Protein AF-0000000082897135 (afdb_homodimer)

Structure (mmCIF, N/CA/C/O backbone):
data_AF-0000000082897135-model_v1
#
loop_
_entity.id
_entity.type
_entity.pdbx_description
1 polymer 'Major sperm protein'
#
loop_
_atom_site.group_PDB
_atom_site.id
_atom_site.type_symbol
_atom_site.label_atom_id
_atom_site.label_alt_id
_atom_site.label_comp_id
_atom_site.label_asym_id
_atom_site.label_entity_id
_atom_site.label_seq_id
_atom_site.pdbx_PDB_ins_code
_atom_site.Cartn_x
_atom_site.Cartn_y
_atom_site.Cartn_z
_atom_site.occupancy
_atom_site.B_iso_or_equiv
_atom_site.auth_seq_id
_atom_site.auth_comp_id
_atom_site.auth_asym_id
_atom_site.auth_atom_id
_atom_site.pdbx_PDB_model_num
ATOM 1 N N . MET A 1 1 ? -26.375 38.531 38.531 1 21.16 1 MET A N 1
ATOM 2 C CA . MET A 1 1 ? -25.641 39.781 38.5 1 21.16 1 MET A CA 1
ATOM 3 C C . MET A 1 1 ? -24.484 39.781 39.5 1 21.16 1 MET A C 1
ATOM 5 O O . MET A 1 1 ? -23.406 40.281 39.219 1 21.16 1 MET A O 1
ATOM 9 N N . SER A 1 2 ? -24.578 39.281 40.688 1 20.02 2 SER A N 1
ATOM 10 C CA . SER A 1 2 ? -24.062 39.969 41.875 1 20.02 2 SER A CA 1
ATOM 11 C C . SER A 1 2 ? -22.688 39.438 42.281 1 20.02 2 SER A C 1
ATOM 13 O O . SER A 1 2 ? -22.594 38.531 43.094 1 20.02 2 SER A O 1
ATOM 15 N N . ALA A 1 3 ? -21.906 38.938 41.438 1 26.27 3 ALA A N 1
ATOM 16 C CA . ALA A 1 3 ? -20.797 38.031 41.688 1 26.27 3 ALA A CA 1
ATOM 17 C C . ALA A 1 3 ? -19.672 38.75 42.438 1 26.27 3 ALA A C 1
ATOM 19 O O . ALA A 1 3 ? -19.094 39.719 41.938 1 26.27 3 ALA A O 1
ATOM 20 N N . GLU A 1 4 ? -19.844 38.688 43.812 1 27.95 4 GLU A N 1
ATOM 21 C CA . GLU A 1 4 ? -19.234 39.438 44.906 1 27.95 4 GLU A CA 1
ATOM 22 C C . GLU A 1 4 ? -17.719 39.25 44.938 1 27.95 4 GLU A C 1
ATOM 24 O O . GLU A 1 4 ? -17.234 38.125 45.062 1 27.95 4 GLU A O 1
ATOM 29 N N . ARG A 1 5 ? -17.031 40.219 44.406 1 23.81 5 ARG A N 1
ATOM 30 C CA . ARG A 1 5 ? -15.648 40.375 44 1 23.81 5 ARG A CA 1
ATOM 31 C C . ARG A 1 5 ? -14.703 40.281 45.188 1 23.81 5 ARG A C 1
ATOM 33 O O . ARG A 1 5 ? -15.062 40.688 46.312 1 23.81 5 ARG A O 1
ATOM 40 N N . ARG A 1 6 ? -13.766 39.344 45.188 1 24.8 6 ARG A N 1
ATOM 41 C CA . ARG A 1 6 ? -12.648 38.75 45.906 1 24.8 6 ARG A CA 1
ATOM 42 C C . ARG A 1 6 ? -11.633 39.781 46.312 1 24.8 6 ARG A C 1
ATOM 44 O O . ARG A 1 6 ? -11.016 40.438 45.469 1 24.8 6 ARG A O 1
ATOM 51 N N . GLY A 1 7 ? -12.023 40.688 47.438 1 20.8 7 GLY A N 1
ATOM 52 C CA . GLY A 1 7 ? -11.352 41.906 47.844 1 20.8 7 GLY A CA 1
ATOM 53 C C . GLY A 1 7 ? -9.914 41.688 48.281 1 20.8 7 GLY A C 1
ATOM 54 O O . GLY A 1 7 ? -9.648 40.844 49.156 1 20.8 7 GLY A O 1
ATOM 55 N N . LEU A 1 8 ? -8.969 41.75 47.5 1 21.28 8 LEU A N 1
ATOM 56 C CA . LEU A 1 8 ? -7.555 41.406 47.5 1 21.28 8 LEU A CA 1
ATOM 57 C C . LEU A 1 8 ? -6.766 42.312 48.438 1 21.28 8 LEU A C 1
ATOM 59 O O . LEU A 1 8 ? -5.531 42.312 48.406 1 21.28 8 LEU A O 1
ATOM 63 N N . SER A 1 9 ? -7.301 42.75 49.625 1 19.23 9 SER A N 1
ATOM 64 C CA . SER A 1 9 ? -6.684 43.969 50.156 1 19.23 9 SER A CA 1
ATOM 65 C C . SER A 1 9 ? -5.262 43.688 50.625 1 19.23 9 SER A C 1
ATOM 67 O O . SER A 1 9 ? -4.996 42.656 51.25 1 19.23 9 SER A O 1
ATOM 69 N N . ILE A 1 10 ? -4.215 44.312 50.062 1 19.3 10 ILE A N 1
ATOM 70 C CA . ILE A 1 10 ? -2.779 44.469 49.844 1 19.3 10 ILE A CA 1
ATOM 71 C C . ILE A 1 10 ? -2.113 44.969 51.125 1 19.3 10 ILE A C 1
ATOM 73 O O . ILE A 1 10 ? -2.34 46.125 51.531 1 19.3 10 ILE A O 1
ATOM 77 N N . SER A 1 11 ? -1.987 44.219 52.156 1 19.7 11 SER A N 1
ATOM 78 C CA . SER A 1 11 ? -1.776 44.656 53.531 1 19.7 11 SER A CA 1
ATOM 79 C C . SER A 1 11 ? -0.353 45.188 53.719 1 19.7 11 SER A C 1
ATOM 81 O O . SER A 1 11 ? 0.186 45.125 54.812 1 19.7 11 SER A O 1
ATOM 83 N N . CYS A 1 12 ? 0.25 45.875 52.75 1 17.52 12 CYS A N 1
ATOM 84 C CA . CYS A 1 12 ? 1.705 45.75 52.781 1 17.52 12 CYS A CA 1
ATOM 85 C C . CYS A 1 12 ? 2.283 46.5 54 1 17.52 12 CYS A C 1
ATOM 87 O O . CYS A 1 12 ? 3.398 46.188 54.438 1 17.52 12 CYS A O 1
ATOM 89 N N . VAL A 1 13 ? 1.655 47.594 54.5 1 18 13 VAL A N 1
ATOM 90 C CA . VAL A 1 13 ? 2.592 48.688 54.656 1 18 13 VAL A CA 1
ATOM 91 C C . VAL A 1 13 ? 3.402 48.531 55.938 1 18 13 VAL A C 1
ATOM 93 O O . VAL A 1 13 ? 2.936 47.906 56.875 1 18 13 VAL A O 1
ATOM 96 N N . ALA A 1 14 ? 4.633 48.875 56 1 20.84 14 ALA A N 1
ATOM 97 C CA . ALA A 1 14 ? 5.984 48.812 56.562 1 20.84 14 ALA A CA 1
ATOM 98 C C . ALA A 1 14 ? 6.059 49.562 57.906 1 20.84 14 ALA A C 1
ATOM 100 O O . ALA A 1 14 ? 5.898 50.781 57.969 1 20.84 14 ALA A O 1
ATOM 101 N N . GLY A 1 15 ? 5.164 48.969 58.875 1 16.91 15 GLY A N 1
ATOM 102 C CA . GLY A 1 15 ? 4.984 49.844 60 1 16.91 15 GLY A CA 1
ATOM 103 C C . GLY A 1 15 ? 6.281 50.188 60.719 1 16.91 15 GLY A C 1
ATOM 104 O O . GLY A 1 15 ? 6.98 49.281 61.188 1 16.91 15 GLY A O 1
ATOM 105 N N . ASN A 1 16 ? 6.945 51.156 60.469 1 19.67 16 ASN A N 1
ATOM 106 C CA . ASN A 1 16 ? 8.25 51.719 60.812 1 19.67 16 ASN A CA 1
ATOM 107 C C . ASN A 1 16 ? 8.344 52.094 62.281 1 19.67 16 ASN 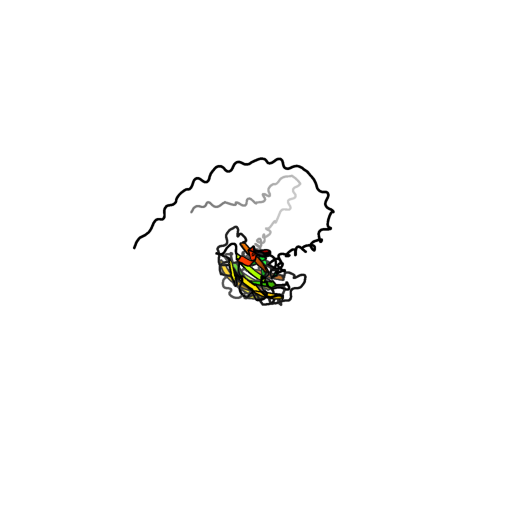A C 1
ATOM 109 O O . ASN A 1 16 ? 9.25 52.812 62.688 1 19.67 16 ASN A O 1
ATOM 113 N N . ASN A 1 17 ? 7.477 51.406 63.062 1 15.99 17 ASN A N 1
ATOM 114 C CA . ASN A 1 17 ? 7.281 52.344 64.188 1 15.99 17 ASN A CA 1
ATOM 115 C C . ASN A 1 17 ? 8.586 52.625 64.938 1 15.99 17 ASN A C 1
ATOM 117 O O . ASN A 1 17 ? 9.578 51.906 64.688 1 15.99 17 ASN A O 1
ATOM 121 N N . TYR A 1 18 ? 8.828 52.25 66.312 1 17.91 18 TYR A N 1
ATOM 122 C CA . TYR A 1 18 ? 8.797 53.25 67.375 1 17.91 18 TYR A CA 1
ATOM 123 C C . TYR A 1 18 ? 10.195 53.531 67.875 1 17.91 18 TYR A C 1
ATOM 125 O O . TYR A 1 18 ? 11.125 52.75 67.688 1 17.91 18 TYR A O 1
ATOM 133 N N . SER A 1 19 ? 10.297 54.188 69.062 1 18.22 19 SER A N 1
ATOM 134 C CA . SER A 1 19 ? 11.039 55.281 69.625 1 18.22 19 SER A CA 1
ATOM 135 C C . SER A 1 19 ? 12.352 54.812 70.25 1 18.22 19 SER A C 1
ATOM 137 O O . SER A 1 19 ? 13.383 55.469 70.125 1 18.22 19 SER A O 1
ATOM 139 N N . SER A 1 20 ? 12.688 53.688 71.125 1 17.94 20 SER A N 1
ATOM 140 C CA . SER A 1 20 ? 12.742 54.375 72.375 1 17.94 20 SER A CA 1
ATOM 141 C C . SER A 1 20 ? 14.125 54.969 72.625 1 17.94 20 SER A C 1
ATOM 143 O O . SER A 1 20 ? 14.242 56.094 73.188 1 17.94 20 SER A O 1
ATOM 145 N N . ARG A 1 21 ? 15.281 53.875 72.75 1 21.38 21 ARG A N 1
ATOM 146 C CA . ARG A 1 21 ? 16.109 54.031 73.938 1 21.38 21 ARG A CA 1
ATOM 147 C C . ARG A 1 21 ? 16.922 55.312 73.875 1 21.38 21 ARG A C 1
ATOM 149 O O . ARG A 1 21 ? 17.203 55.812 72.812 1 21.38 21 ARG A O 1
ATOM 156 N N . LEU A 1 22 ? 17.984 55.688 74.875 1 22.34 22 LEU A N 1
ATOM 157 C CA . LEU A 1 22 ? 18.234 56.938 75.625 1 22.34 22 LEU A CA 1
ATOM 158 C C . LEU A 1 22 ? 19.266 57.781 74.875 1 22.34 22 LEU A C 1
ATOM 160 O O . LEU A 1 22 ? 19.438 58.969 75.188 1 22.34 22 LEU A O 1
ATOM 164 N N . HIS A 1 23 ? 20.125 57.156 74.062 1 23.19 23 HIS A N 1
ATOM 165 C CA . HIS A 1 23 ? 21.344 57.938 74.188 1 23.19 23 HIS A CA 1
ATOM 166 C C . HIS A 1 23 ? 21.078 59.438 74 1 23.19 23 HIS A C 1
ATOM 168 O O . HIS A 1 23 ? 20.078 59.812 73.375 1 23.19 23 HIS A O 1
ATOM 174 N N . ARG A 1 24 ? 22.156 60.25 74.438 1 23.92 24 ARG A N 1
ATOM 175 C CA . ARG A 1 24 ? 22.203 61.688 74.75 1 23.92 24 ARG A CA 1
ATOM 176 C C . ARG A 1 24 ? 21.859 62.5 73.5 1 23.92 24 ARG A C 1
ATOM 178 O O . ARG A 1 24 ? 22.125 62.062 72.375 1 23.92 24 ARG A O 1
ATOM 185 N N . PHE A 1 25 ? 21.234 63.781 73.625 1 22.41 25 PHE A N 1
ATOM 186 C CA . PHE A 1 25 ? 20.156 64.625 73.125 1 22.41 25 PHE A CA 1
ATOM 187 C C . PHE A 1 25 ? 20.594 65.375 71.875 1 22.41 25 PHE A C 1
ATOM 189 O O . PHE A 1 25 ? 19.781 66 71.188 1 22.41 25 PHE A O 1
ATOM 196 N N . ASP A 1 26 ? 22.047 65.438 71.625 1 23.42 26 ASP A N 1
ATOM 197 C CA . ASP A 1 26 ? 22.141 66.812 71.125 1 23.42 26 ASP A CA 1
ATOM 198 C C . ASP A 1 26 ? 21.406 66.938 69.812 1 23.42 26 ASP A C 1
ATOM 200 O O . ASP A 1 26 ? 21.5 66.125 68.875 1 23.42 26 ASP A O 1
ATOM 204 N N . ALA A 1 27 ? 20.438 67.938 69.688 1 22.92 27 ALA A N 1
ATOM 205 C CA . ALA A 1 27 ? 19.266 68.375 68.938 1 22.92 27 ALA A CA 1
ATOM 206 C C . ALA A 1 27 ? 19.641 68.75 67.562 1 22.92 27 ALA A C 1
ATOM 208 O O . ALA A 1 27 ? 18.828 69.375 66.812 1 22.92 27 ALA A O 1
ATOM 209 N N . VAL A 1 28 ? 20.875 68.438 67 1 26.86 28 VAL A N 1
ATOM 210 C CA . VAL A 1 28 ? 21.031 69.375 65.875 1 26.86 28 VAL A CA 1
ATOM 211 C C . VAL A 1 28 ? 19.953 69.125 64.812 1 26.86 28 VAL A C 1
ATOM 213 O O . VAL A 1 28 ? 19.875 68.062 64.25 1 26.86 28 VAL A O 1
ATOM 216 N N . TRP A 1 29 ? 18.781 69.75 64.875 1 21.47 29 TRP A N 1
ATOM 217 C CA . TRP A 1 29 ? 17.422 69.5 64.438 1 21.47 29 TRP A CA 1
ATOM 218 C C . TRP A 1 29 ? 17.375 69.375 62.906 1 21.47 29 TRP A C 1
ATOM 220 O O . TRP A 1 29 ? 16.797 68.438 62.344 1 21.47 29 TRP A O 1
ATOM 230 N N . ALA A 1 30 ? 17.625 70.5 62.094 1 22.81 30 ALA A N 1
ATOM 231 C CA . ALA A 1 30 ? 16.406 70.75 61.344 1 22.81 30 ALA A CA 1
ATOM 232 C C . ALA A 1 30 ? 16.188 69.812 60.219 1 22.81 30 ALA A C 1
ATOM 234 O O . ALA A 1 30 ? 15.125 69.188 60.094 1 22.81 30 ALA A O 1
ATOM 235 N N . THR A 1 31 ? 16.578 70.188 58.969 1 27.91 31 THR A N 1
ATOM 236 C CA . THR A 1 31 ? 15.617 70.5 57.906 1 27.91 31 THR A CA 1
ATOM 237 C C . THR A 1 31 ? 15.414 69.312 57 1 27.91 31 THR A C 1
ATOM 239 O O . THR A 1 31 ? 16.359 68.875 56.344 1 27.91 31 THR A O 1
ATOM 242 N N . PRO A 1 32 ? 14.523 68.562 57.188 1 24.14 32 PRO A N 1
ATOM 243 C CA . PRO A 1 32 ? 14.453 67.188 56.625 1 24.14 32 PRO A CA 1
ATOM 244 C C . PRO A 1 32 ? 14.203 67.25 55.094 1 24.14 32 PRO A C 1
ATOM 246 O O . PRO A 1 32 ? 14.117 66.188 54.469 1 24.14 32 PRO A O 1
ATOM 249 N N . LYS A 1 33 ? 13.906 68.438 54.406 1 25.61 33 LYS A N 1
ATOM 250 C CA . LYS A 1 33 ? 12.773 68.25 53.469 1 25.61 33 LYS A CA 1
ATOM 251 C C . LYS A 1 33 ? 12.945 66.938 52.656 1 25.61 33 LYS A C 1
ATOM 253 O O . LYS A 1 33 ? 14.07 66.5 52.438 1 25.61 33 LYS A O 1
ATOM 258 N N . LYS A 1 34 ? 11.867 66.625 51.938 1 24.27 34 LYS A N 1
ATOM 259 C CA . LYS A 1 34 ? 10.992 65.625 51.375 1 24.27 34 LYS A CA 1
ATOM 260 C C . LYS A 1 34 ? 11.57 65.062 50.062 1 24.27 34 LYS A C 1
ATOM 262 O O . LYS A 1 34 ? 11.844 65.812 49.125 1 24.27 34 LYS A O 1
ATOM 267 N N . ARG A 1 35 ? 12.359 64.062 50.125 1 27.59 35 ARG A N 1
ATOM 268 C CA . ARG A 1 35 ? 12.898 63.406 48.938 1 27.59 35 ARG A CA 1
ATOM 269 C C . ARG A 1 35 ? 11.781 63.031 47.969 1 27.59 35 ARG A C 1
ATOM 271 O O . ARG A 1 35 ? 10.836 62.344 48.312 1 27.59 35 ARG A O 1
ATOM 278 N N . ALA A 1 36 ? 11.359 63.938 46.969 1 33.19 36 ALA A N 1
ATOM 279 C CA . ALA A 1 36 ? 10.352 63.688 45.938 1 33.19 36 ALA A CA 1
ATOM 280 C C . ALA A 1 36 ? 10.508 62.312 45.344 1 33.19 36 ALA A C 1
ATOM 282 O O . ALA A 1 36 ? 11.602 61.938 44.906 1 33.19 36 ALA A O 1
ATOM 283 N N . THR A 1 37 ? 9.812 61.312 45.938 1 32.59 37 THR A N 1
ATOM 284 C CA . THR A 1 37 ? 9.711 59.906 45.5 1 32.59 37 THR A CA 1
ATOM 285 C C . THR A 1 37 ? 9.367 59.844 44 1 32.59 37 THR A C 1
ATOM 287 O O . THR A 1 37 ? 8.367 60.406 43.562 1 32.59 37 THR A O 1
ATOM 290 N N . ALA A 1 38 ? 10.383 59.781 43.125 1 39.78 38 ALA A N 1
ATOM 291 C CA . ALA A 1 38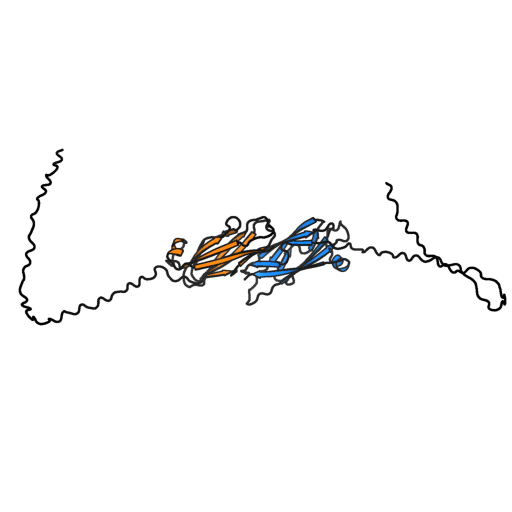 ? 10.148 59.594 41.719 1 39.78 38 ALA A CA 1
ATOM 292 C C . ALA A 1 38 ? 9.133 58.5 41.469 1 39.78 38 ALA A C 1
ATOM 294 O O . ALA A 1 38 ? 9.062 57.531 42.219 1 39.78 38 ALA A O 1
ATOM 295 N N . PRO A 1 39 ? 7.93 58.812 40.875 1 38.78 39 PRO A N 1
ATOM 296 C CA . PRO A 1 39 ? 6.898 57.812 40.656 1 38.78 39 PRO A CA 1
ATOM 297 C C . PRO A 1 39 ? 7.465 56.531 40.062 1 38.78 39 PRO A C 1
ATOM 299 O O . PRO A 1 39 ? 8.508 56.562 39.375 1 38.78 39 PRO A O 1
ATOM 302 N N . PRO A 1 40 ? 7.156 55.312 40.656 1 38.06 40 PRO A N 1
ATOM 303 C CA . PRO A 1 40 ? 7.598 54.031 40.156 1 38.06 40 PRO A CA 1
ATOM 304 C C . PRO A 1 40 ? 7.324 53.875 38.656 1 38.06 40 PRO A C 1
ATOM 306 O O . PRO A 1 40 ? 6.277 54.281 38.156 1 38.06 40 PRO A O 1
ATOM 309 N N . MET A 1 41 ? 8.32 53.969 37.781 1 37.25 41 MET A N 1
ATOM 310 C CA . MET A 1 41 ? 8.172 53.594 36.375 1 37.25 41 MET A CA 1
ATOM 311 C C . MET A 1 41 ? 7.48 52.25 36.219 1 37.25 41 MET A C 1
ATOM 313 O O . MET A 1 41 ? 7.969 51.25 36.75 1 37.25 41 MET A O 1
ATOM 317 N N . VAL A 1 42 ? 6.164 52.188 36.25 1 37.59 42 VAL A N 1
ATOM 318 C CA . VAL A 1 42 ? 5.457 50.969 35.875 1 37.59 42 VAL A CA 1
ATOM 319 C C . VAL A 1 42 ? 6.043 50.406 34.562 1 37.59 42 VAL A C 1
ATOM 321 O O . VAL A 1 42 ? 6.059 51.125 33.562 1 37.59 42 VAL A O 1
ATOM 324 N N . SER A 1 43 ? 7.152 49.688 34.594 1 36 43 SER A N 1
ATOM 325 C CA . SER A 1 43 ? 7.547 48.938 33.406 1 36 43 SER A CA 1
ATOM 326 C C . SER A 1 43 ? 6.355 48.188 32.812 1 36 43 SER A C 1
ATOM 328 O O . SER A 1 43 ? 5.68 47.438 33.5 1 36 43 SER A O 1
ATOM 330 N N . THR A 1 44 ? 5.598 48.906 32.031 1 36.88 44 THR A N 1
ATOM 331 C CA . THR A 1 44 ? 4.68 48.156 31.188 1 36.88 44 THR A CA 1
ATOM 332 C C . THR A 1 44 ? 5.383 46.938 30.562 1 36.88 44 THR A C 1
ATOM 334 O O . THR A 1 44 ? 6.371 47.094 29.844 1 36.88 44 THR A O 1
ATOM 337 N N . PHE A 1 45 ? 5.516 45.875 31.297 1 36.91 45 PHE A N 1
ATOM 338 C CA . PHE A 1 45 ? 5.785 44.625 30.594 1 36.91 45 PHE A CA 1
ATOM 339 C C . PHE A 1 45 ? 4.996 44.562 29.281 1 36.91 45 PHE A C 1
ATOM 341 O O . PHE A 1 45 ? 3.762 44.562 29.297 1 36.91 45 PHE A O 1
ATOM 348 N N . SER A 1 46 ? 5.402 45.312 28.344 1 38 46 SER A N 1
ATOM 349 C CA . SER A 1 46 ? 4.852 44.969 27.047 1 38 46 SER A CA 1
ATOM 350 C C . SER A 1 46 ? 4.738 43.438 26.875 1 38 46 SER A C 1
ATOM 352 O O . SER A 1 46 ? 5.742 42.75 26.922 1 38 46 SER A O 1
ATOM 354 N N . THR A 1 47 ? 3.824 42.812 27.5 1 38.25 47 THR A N 1
ATOM 355 C CA . THR A 1 47 ? 3.52 41.469 27.031 1 38.25 47 THR A CA 1
ATOM 356 C C . THR A 1 47 ? 3.709 41.375 25.516 1 38.25 47 THR A C 1
ATOM 358 O O . THR A 1 47 ? 2.955 41.969 24.75 1 38.25 47 THR A O 1
ATOM 361 N N . VAL A 1 48 ? 4.84 41.438 25.078 1 41.62 48 VAL A N 1
ATOM 362 C CA . VAL A 1 48 ? 5.113 41.125 23.672 1 41.62 48 VAL A CA 1
ATOM 363 C C . VAL A 1 48 ? 4.164 40.031 23.203 1 41.62 48 VAL A C 1
ATOM 365 O O . VAL A 1 48 ? 4.219 38.906 23.703 1 41.62 48 VAL A O 1
ATOM 368 N N . ALA A 1 49 ? 2.881 40.188 23 1 48.75 49 ALA A N 1
ATOM 369 C CA . ALA A 1 49 ? 1.894 39.281 22.375 1 48.75 49 ALA A CA 1
ATOM 370 C C . ALA A 1 49 ? 2.553 38.312 21.391 1 48.75 49 ALA A C 1
ATOM 372 O O . ALA A 1 49 ? 3.383 38.719 20.578 1 48.75 49 ALA A O 1
ATOM 373 N N . ARG A 1 50 ? 2.904 37.188 21.75 1 54.12 50 ARG A N 1
ATOM 374 C CA . ARG A 1 50 ? 3.408 36.188 20.812 1 54.12 50 ARG A CA 1
ATOM 375 C C . ARG A 1 50 ? 2.766 36.344 19.438 1 54.12 50 ARG A C 1
ATOM 377 O O . ARG A 1 50 ? 1.538 36.344 19.328 1 54.12 50 ARG A O 1
ATOM 384 N N . LYS A 1 51 ? 3.49 37 18.516 1 64.31 51 LYS A N 1
ATOM 385 C CA . LYS A 1 51 ? 3.086 37.312 17.141 1 64.31 51 LYS A CA 1
ATOM 386 C C . LYS A 1 51 ? 2.443 36.125 16.469 1 64.31 51 LYS A C 1
ATOM 388 O O . LYS A 1 51 ? 1.517 36.25 15.68 1 64.31 51 LYS A O 1
ATOM 393 N N . TYR A 1 52 ? 2.865 34.906 16.953 1 75.12 52 TYR A N 1
ATOM 394 C CA . TYR A 1 52 ? 2.268 33.75 16.297 1 75.12 52 TYR A CA 1
ATOM 395 C C . TYR A 1 52 ? 1.465 32.906 17.297 1 75.12 52 TYR A C 1
ATOM 397 O O . TYR A 1 52 ? 1.92 32.656 18.422 1 75.12 52 TYR A O 1
ATOM 405 N N . PRO A 1 53 ? 0.26 32.656 17.078 1 82.62 53 PRO A N 1
ATOM 406 C CA . PRO A 1 53 ? -0.564 31.812 17.953 1 82.62 53 PRO A CA 1
ATOM 407 C C . PRO A 1 53 ? 0.023 30.406 18.141 1 82.62 53 PRO A C 1
ATOM 409 O O . PRO A 1 53 ? 0.841 29.969 17.328 1 82.62 53 PRO A O 1
ATOM 412 N N . PRO A 1 54 ? -0.332 29.781 19.281 1 87.12 54 PRO A N 1
ATOM 413 C CA . PRO A 1 54 ? 0.118 28.406 19.469 1 87.12 54 PRO A CA 1
ATOM 414 C C . PRO A 1 54 ? -0.344 27.469 18.344 1 87.12 54 PRO A C 1
ATOM 416 O O . PRO A 1 54 ? -1.449 27.641 17.812 1 87.12 54 PRO A O 1
ATOM 419 N N . THR A 1 55 ? 0.52 26.578 17.953 1 92.25 55 THR A N 1
ATOM 420 C CA . THR A 1 55 ? 0.229 25.672 16.844 1 92.25 55 THR A CA 1
ATOM 421 C C . THR A 1 55 ? -0.638 24.5 17.312 1 92.25 55 THR A C 1
ATOM 423 O O . THR A 1 55 ? -0.343 23.875 18.328 1 92.25 55 THR A O 1
ATOM 426 N N . GLY A 1 56 ? -1.734 24.297 16.484 1 90.94 56 GLY A N 1
ATOM 427 C CA . GLY A 1 56 ? -2.686 23.266 16.844 1 90.94 56 GLY A CA 1
ATOM 428 C C . GLY A 1 56 ? -2.285 21.891 16.344 1 90.94 56 GLY A C 1
ATOM 429 O O . GLY A 1 56 ?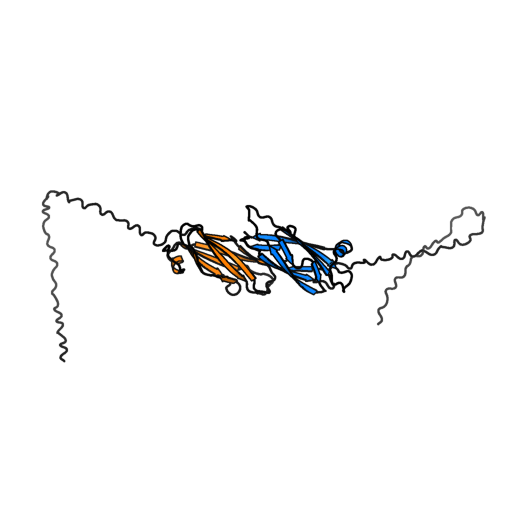 -1.206 21.719 15.766 1 90.94 56 GLY A O 1
ATOM 430 N N . MET A 1 57 ? -3.221 20.906 16.562 1 95.12 57 MET A N 1
ATOM 431 C CA . MET A 1 57 ? -2.945 19.516 16.234 1 95.12 57 MET A CA 1
ATOM 432 C C . MET A 1 57 ? -3.361 19.203 14.797 1 95.12 57 MET A C 1
ATOM 434 O O . MET A 1 57 ? -4.352 19.75 14.297 1 95.12 57 MET A O 1
ATOM 438 N N . VAL A 1 58 ? -2.584 18.391 14.211 1 97.75 58 VAL A N 1
ATOM 439 C CA . VAL A 1 58 ? -2.852 17.906 12.859 1 97.75 58 VAL A CA 1
ATOM 440 C C . VAL A 1 58 ? -2.709 16.375 12.828 1 97.75 58 VAL A C 1
ATOM 442 O O . VAL A 1 58 ? -1.854 15.82 13.516 1 97.75 58 VAL A O 1
ATOM 445 N N . GLU A 1 59 ? -3.594 15.758 12.039 1 98.12 59 GLU A N 1
ATOM 446 C CA . GLU A 1 59 ? -3.539 14.305 11.922 1 98.12 59 GLU A CA 1
ATOM 447 C C . GLU A 1 59 ? -3.305 13.875 10.484 1 98.12 59 GLU A C 1
ATOM 449 O O . GLU A 1 59 ? -3.781 14.523 9.547 1 98.12 59 GLU A O 1
ATOM 454 N N . THR A 1 60 ? -2.559 12.836 10.391 1 98.62 60 THR A N 1
ATOM 455 C CA . THR A 1 60 ? -2.383 12.211 9.086 1 98.62 60 THR A CA 1
ATOM 456 C C . THR A 1 60 ? -2.93 10.789 9.094 1 98.62 60 THR A C 1
ATOM 458 O O . THR A 1 60 ? -2.799 10.07 10.086 1 98.62 60 THR A O 1
ATOM 461 N N . ILE A 1 61 ? -3.527 10.398 7.957 1 98.06 61 ILE A N 1
ATOM 462 C CA . ILE A 1 61 ? -3.926 9.016 7.711 1 98.06 61 ILE A CA 1
ATOM 463 C C . ILE A 1 61 ? -3.279 8.516 6.418 1 98.06 61 ILE A C 1
ATOM 465 O O . ILE A 1 61 ? -3.609 8.984 5.328 1 98.06 61 ILE A O 1
ATOM 469 N N . PRO A 1 62 ? -2.371 7.559 6.547 1 98 62 PRO A N 1
ATOM 470 C CA . PRO A 1 62 ? -1.99 6.816 7.75 1 98 62 PRO A CA 1
ATOM 471 C C . PRO A 1 62 ? -1.237 7.676 8.766 1 98 62 PRO A C 1
ATOM 473 O O . PRO A 1 62 ? -0.771 8.766 8.422 1 98 62 PRO A O 1
ATOM 476 N N . ARG A 1 63 ? -1.044 7.133 9.977 1 97.38 63 ARG A N 1
ATOM 477 C CA . ARG A 1 63 ? -0.58 7.957 11.086 1 97.38 63 ARG A CA 1
ATOM 478 C C . ARG A 1 63 ? 0.943 7.969 11.164 1 97.38 63 ARG A C 1
ATOM 480 O O . ARG A 1 63 ? 1.547 9.008 11.445 1 97.38 63 ARG A O 1
ATOM 487 N N . LEU A 1 64 ? 1.572 6.824 10.891 1 97.75 64 LEU A N 1
ATOM 488 C CA . LEU A 1 64 ? 2.984 6.719 11.242 1 97.75 64 LEU A CA 1
ATOM 489 C C . LEU A 1 64 ? 3.824 6.379 10.016 1 97.75 64 LEU A C 1
ATOM 491 O O . LEU A 1 64 ? 4.98 6.801 9.914 1 97.75 64 LEU A O 1
ATOM 495 N N . GLN A 1 65 ? 3.266 5.59 9.109 1 98.62 65 GLN A N 1
ATOM 496 C CA . GLN A 1 65 ? 4.094 5.109 8.008 1 98.62 65 GLN A CA 1
ATOM 497 C C . GLN A 1 65 ? 3.275 4.957 6.73 1 98.62 65 GLN A C 1
ATOM 499 O O . GLN A 1 65 ? 2.055 4.801 6.781 1 98.62 65 GLN A O 1
ATOM 504 N N . ILE A 1 66 ? 3.902 5.016 5.707 1 98.81 66 ILE A N 1
ATOM 505 C CA . ILE A 1 66 ? 3.395 4.738 4.371 1 98.81 66 ILE A CA 1
ATOM 506 C C . ILE A 1 66 ? 4.098 3.512 3.795 1 98.81 66 ILE A C 1
ATOM 508 O O . ILE A 1 66 ? 5.324 3.402 3.865 1 98.81 66 ILE A O 1
ATOM 512 N N . ILE A 1 67 ? 3.324 2.588 3.23 1 98.88 67 ILE A N 1
ATOM 513 C CA . ILE A 1 67 ? 3.941 1.349 2.773 1 98.88 67 ILE A CA 1
ATOM 514 C C . ILE A 1 67 ? 3.617 1.124 1.298 1 98.88 67 ILE A C 1
ATOM 516 O O . ILE A 1 67 ? 2.447 1.131 0.906 1 98.88 67 ILE A O 1
ATOM 520 N N . PHE A 1 68 ? 4.562 0.923 0.465 1 98.75 68 PHE A N 1
ATOM 521 C CA . PHE A 1 68 ? 4.398 0.522 -0.927 1 98.75 68 PHE A CA 1
ATOM 522 C C . PHE A 1 68 ? 4.707 -0.96 -1.103 1 98.75 68 PHE A C 1
ATOM 524 O O . PHE A 1 68 ? 5.668 -1.474 -0.526 1 98.75 68 PHE A O 1
ATOM 531 N N . ASN A 1 69 ? 3.891 -1.62 -1.898 1 98.56 69 ASN A N 1
ATOM 532 C CA . ASN A 1 69 ? 4.086 -3.039 -2.176 1 98.56 69 ASN A CA 1
ATOM 533 C C . ASN A 1 69 ? 4.922 -3.254 -3.436 1 98.56 69 ASN A C 1
ATOM 535 O O . ASN A 1 69 ? 4.664 -2.637 -4.469 1 98.56 69 ASN A O 1
ATOM 539 N N . GLY A 1 70 ? 5.848 -4.09 -3.326 1 97.94 70 GLY A N 1
ATOM 540 C CA . GLY A 1 70 ? 6.48 -4.516 -4.562 1 97.94 70 GLY A CA 1
ATOM 541 C C . GLY A 1 70 ? 5.535 -5.238 -5.504 1 97.94 70 GLY A C 1
ATOM 542 O O . GLY A 1 70 ? 4.441 -5.641 -5.102 1 97.94 70 GLY A O 1
ATOM 543 N N . PRO A 1 71 ? 5.938 -5.504 -6.773 1 97.25 71 PRO A N 1
ATOM 544 C CA . PRO A 1 71 ? 7.223 -5.109 -7.363 1 97.25 71 PRO A CA 1
ATOM 545 C C . PRO A 1 71 ? 7.324 -3.607 -7.605 1 97.25 71 PRO A C 1
ATOM 547 O O . PRO A 1 71 ? 6.309 -2.91 -7.629 1 97.25 71 PRO A O 1
ATOM 550 N N . PHE A 1 72 ? 8.539 -3.098 -7.73 1 97.94 72 PHE A N 1
ATOM 551 C CA . PHE A 1 72 ? 8.781 -1.666 -7.875 1 97.94 72 PHE A CA 1
ATOM 552 C C . PHE A 1 72 ? 9.281 -1.34 -9.273 1 97.94 72 PHE A C 1
ATOM 554 O O . PHE A 1 72 ? 10.172 -0.503 -9.445 1 97.94 72 PHE A O 1
ATOM 561 N N . ASP A 1 73 ? 8.602 -1.961 -10.242 1 96.5 73 ASP A N 1
ATOM 562 C CA . ASP A 1 73 ? 9.023 -1.799 -11.625 1 96.5 73 ASP A CA 1
ATOM 563 C C . ASP A 1 73 ? 8.297 -0.628 -12.289 1 96.5 73 ASP A C 1
ATOM 565 O O . ASP A 1 73 ? 8.695 -0.172 -13.359 1 96.5 73 ASP A O 1
ATOM 569 N N . VAL A 1 74 ? 7.227 -0.151 -11.641 1 97.25 74 VAL A N 1
ATOM 570 C CA . VAL A 1 74 ? 6.469 0.976 -12.172 1 97.25 74 VAL A CA 1
ATOM 571 C C . VAL A 1 74 ? 6.184 1.979 -11.055 1 97.25 74 VAL A C 1
ATOM 573 O O . VAL A 1 74 ? 6.164 1.619 -9.875 1 97.25 74 VAL A O 1
ATOM 576 N N . LYS A 1 75 ? 5.988 3.229 -11.438 1 98.44 75 LYS A N 1
ATOM 577 C CA . LYS A 1 75 ? 5.613 4.25 -10.469 1 98.44 75 LYS A CA 1
ATOM 578 C C . LYS A 1 75 ? 4.309 3.883 -9.758 1 98.44 75 LYS A C 1
ATOM 580 O O . LYS A 1 75 ? 3.365 3.41 -10.398 1 98.44 75 LYS A O 1
ATOM 585 N N . GLN A 1 76 ? 4.262 4.109 -8.477 1 98.56 76 GLN A N 1
ATOM 586 C CA . GLN A 1 76 ? 3.074 3.854 -7.664 1 98.56 76 GLN A CA 1
ATOM 587 C C . GLN A 1 76 ? 2.619 5.117 -6.941 1 98.56 76 GLN A C 1
ATOM 589 O O . GLN A 1 76 ? 3.406 6.043 -6.742 1 98.56 76 GLN A O 1
ATOM 594 N N . TYR A 1 77 ? 1.323 5.145 -6.578 1 98.31 77 TYR A N 1
ATOM 595 C CA . TYR A 1 77 ? 0.767 6.273 -5.84 1 98.31 77 TYR A CA 1
ATOM 596 C C . TYR A 1 77 ? -0.071 5.793 -4.66 1 98.31 77 TYR A C 1
ATOM 598 O O . TYR A 1 77 ? -0.701 4.734 -4.73 1 98.31 77 TYR A O 1
ATOM 606 N N . CYS A 1 78 ? -0.036 6.547 -3.648 1 98.12 78 CYS A N 1
ATOM 607 C CA . CYS A 1 78 ? -1.01 6.387 -2.574 1 98.12 78 CYS A CA 1
ATOM 608 C C . CYS A 1 78 ? -1.479 7.738 -2.057 1 98.12 78 CYS A C 1
ATOM 610 O O . CYS A 1 78 ? -0.966 8.781 -2.471 1 98.12 78 CYS A O 1
ATOM 612 N N . LYS A 1 79 ? -2.51 7.66 -1.233 1 98.06 79 LYS A N 1
ATOM 613 C CA . LYS A 1 79 ? -3.055 8.898 -0.683 1 98.06 79 LYS A CA 1
ATOM 614 C C . LYS A 1 79 ? -2.83 8.977 0.824 1 98.06 79 LYS A C 1
ATOM 616 O O . LYS A 1 79 ? -2.928 7.965 1.524 1 98.06 79 LYS A O 1
ATOM 621 N N . VAL A 1 80 ? -2.543 10.125 1.227 1 98.5 80 VAL A N 1
ATOM 622 C CA . VAL A 1 80 ? -2.477 10.469 2.643 1 98.5 80 VAL A CA 1
ATOM 623 C C . VAL A 1 80 ? -3.494 11.562 2.959 1 98.5 80 VAL A C 1
ATOM 625 O O . VAL A 1 80 ? -3.529 12.602 2.293 1 98.5 80 VAL A O 1
ATOM 628 N N . LYS A 1 81 ? -4.273 11.32 3.922 1 98.69 81 LYS A N 1
ATOM 629 C CA . LYS A 1 81 ? -5.227 12.344 4.348 1 98.69 81 LYS A CA 1
ATOM 630 C C . LYS A 1 81 ? -4.648 13.203 5.469 1 98.69 81 LYS A C 1
ATOM 632 O O . LYS A 1 81 ? -4.219 12.68 6.5 1 98.69 81 LYS A O 1
ATOM 637 N N . LEU A 1 82 ? -4.59 14.422 5.281 1 98.69 82 LEU A N 1
ATOM 638 C CA . LEU A 1 82 ? -4.188 15.414 6.27 1 98.69 82 LEU A CA 1
ATOM 639 C C . LEU A 1 82 ? -5.406 16.125 6.855 1 98.69 82 LEU A C 1
ATOM 641 O O . LEU A 1 82 ? -6.219 16.688 6.113 1 98.69 82 LEU A O 1
ATOM 645 N N . VAL A 1 83 ? -5.488 16.141 8.188 1 98.5 83 VAL A N 1
ATOM 646 C CA . VAL A 1 83 ? -6.648 16.734 8.844 1 98.5 83 VAL A CA 1
ATOM 647 C C . VAL A 1 83 ? -6.188 17.766 9.875 1 98.5 83 VAL A C 1
ATOM 649 O O . VAL A 1 83 ? -5.414 17.453 10.781 1 98.5 83 VAL A O 1
ATOM 652 N N . ASN A 1 84 ? -6.625 19 9.719 1 98.25 84 ASN A N 1
ATOM 653 C CA . ASN A 1 84 ? -6.469 20 10.758 1 98.25 84 ASN A CA 1
ATOM 654 C C . ASN A 1 84 ? -7.551 19.875 11.828 1 98.25 84 ASN A C 1
ATOM 656 O O . ASN A 1 84 ? -8.695 20.266 11.602 1 98.25 84 ASN A O 1
ATOM 660 N N . THR A 1 85 ? -7.129 19.375 12.961 1 97.69 85 THR A N 1
ATOM 661 C CA . THR A 1 85 ? -8.117 19.156 14.008 1 97.69 85 THR A CA 1
ATOM 662 C C . THR A 1 85 ? -8.141 20.328 14.984 1 97.69 85 THR A C 1
ATOM 664 O O . THR A 1 85 ? -8.766 20.25 16.047 1 97.69 85 THR A O 1
ATOM 667 N N . SER A 1 86 ? -7.418 21.344 14.656 1 94.25 86 SER A N 1
ATOM 668 C CA . SER A 1 86 ? -7.34 22.5 15.531 1 94.25 86 SER A CA 1
ATOM 669 C C . SER A 1 86 ? -8.398 23.531 15.172 1 94.25 86 SER A C 1
ATOM 671 O O . SER A 1 86 ? -9.094 23.406 14.156 1 94.25 86 SER A O 1
ATOM 673 N N . GLY A 1 87 ? -8.586 24.578 16.016 1 93.12 87 GLY A N 1
ATOM 674 C CA . GLY A 1 87 ? -9.562 25.625 15.812 1 93.12 87 GLY A CA 1
ATOM 675 C C . GLY A 1 87 ? -9 26.812 15.031 1 93.12 87 GLY A C 1
ATOM 676 O O . GLY A 1 87 ? -9.656 27.844 14.922 1 93.12 87 GLY A O 1
ATOM 677 N N . ARG A 1 88 ? -7.82 26.625 14.453 1 92.62 88 ARG A N 1
ATOM 678 C CA . ARG A 1 88 ? -7.172 27.688 13.688 1 92.62 88 ARG A CA 1
ATOM 679 C C . ARG A 1 88 ? -6.621 27.156 12.367 1 92.62 88 ARG A C 1
ATOM 681 O O . ARG A 1 88 ? -6.488 25.938 12.195 1 92.62 88 ARG A O 1
ATOM 688 N N . GLY A 1 89 ? -6.332 28.109 11.523 1 95.06 89 GLY A N 1
ATOM 689 C CA . GLY A 1 89 ? -5.672 27.703 10.297 1 95.06 89 GLY A CA 1
ATOM 690 C C . GLY A 1 89 ? -4.234 27.266 10.508 1 95.06 89 GLY A C 1
ATOM 691 O O . GLY A 1 89 ? -3.553 27.766 11.406 1 95.06 89 GLY A O 1
ATOM 692 N N . ILE A 1 90 ? -3.854 26.391 9.562 1 96.81 90 ILE A N 1
ATOM 693 C CA . ILE A 1 90 ? -2.461 25.969 9.633 1 96.81 90 ILE A CA 1
ATOM 694 C C . ILE A 1 90 ? -1.81 26.094 8.258 1 96.81 90 ILE A C 1
ATOM 696 O O . ILE A 1 90 ? -2.475 25.938 7.234 1 96.81 90 ILE A O 1
ATOM 700 N N . GLY A 1 91 ? -0.556 26.469 8.266 1 97.12 91 GLY A N 1
ATOM 701 C CA . GLY A 1 91 ? 0.339 26.234 7.145 1 97.12 91 GLY A CA 1
ATOM 702 C C . GLY A 1 91 ? 1.134 24.953 7.266 1 97.12 91 GLY A C 1
ATOM 703 O O . GLY A 1 91 ? 1.548 24.578 8.367 1 97.12 91 GLY A O 1
ATOM 704 N N . TRP A 1 92 ? 1.332 24.234 6.07 1 98.19 92 TRP A N 1
ATOM 705 C CA . TRP A 1 92 ? 1.97 22.922 6.156 1 98.19 92 TRP A CA 1
ATOM 706 C C . TRP A 1 92 ? 2.855 22.672 4.941 1 98.19 92 TRP A C 1
ATOM 708 O O . TRP A 1 92 ? 2.67 23.297 3.891 1 98.19 92 TRP A O 1
ATOM 718 N N . THR A 1 93 ? 3.846 21.781 5.117 1 98.69 93 THR A N 1
ATOM 719 C CA . THR A 1 93 ? 4.734 21.375 4.035 1 98.69 93 THR A CA 1
ATOM 720 C C . THR A 1 93 ? 5.223 19.953 4.246 1 98.69 93 THR A C 1
ATOM 722 O O . THR A 1 93 ? 5.445 19.531 5.383 1 98.69 93 THR A O 1
ATOM 725 N N . PHE A 1 94 ? 5.359 19.203 3.164 1 98.81 94 PHE A N 1
ATOM 726 C CA . PHE A 1 94 ? 6 17.906 3.104 1 98.81 94 PHE A CA 1
ATOM 727 C C . PHE A 1 94 ? 7.332 17.984 2.363 1 98.81 94 PHE A C 1
ATOM 729 O O . PHE A 1 94 ? 7.441 18.672 1.351 1 98.81 94 PHE A O 1
ATOM 736 N N . LYS A 1 95 ? 8.281 17.234 2.906 1 98.5 95 LYS A N 1
ATOM 737 C CA . LYS A 1 95 ? 9.602 17.172 2.287 1 98.5 95 LYS A CA 1
ATOM 738 C C . LYS A 1 95 ? 10.172 15.75 2.344 1 98.5 95 LYS A C 1
ATOM 740 O O . LYS A 1 95 ? 10.609 15.289 3.402 1 98.5 95 LYS A O 1
ATOM 745 N N . PRO A 1 96 ? 10.141 15.047 1.194 1 98.81 96 PRO A N 1
ATOM 746 C CA . PRO A 1 96 ? 10.758 13.719 1.218 1 98.81 96 PRO A CA 1
ATOM 747 C C . PRO A 1 96 ? 12.281 13.789 1.367 1 98.81 96 PRO A C 1
ATOM 749 O O . PRO A 1 96 ? 12.922 14.68 0.812 1 98.81 96 PRO A O 1
ATOM 752 N N . THR A 1 97 ? 12.836 12.766 2.105 1 98.69 97 THR A N 1
ATOM 753 C CA . THR A 1 97 ? 14.281 12.664 2.256 1 98.69 97 THR A CA 1
ATOM 754 C C . THR A 1 97 ? 14.93 12.188 0.96 1 98.69 97 THR A C 1
ATOM 756 O O . THR A 1 97 ? 16.141 12.352 0.763 1 98.69 97 THR A O 1
ATOM 759 N N . ASN A 1 98 ? 14.164 11.539 0.134 1 98.62 98 ASN A N 1
ATOM 760 C CA . ASN A 1 98 ? 14.617 11.039 -1.16 1 98.62 98 ASN A CA 1
ATOM 761 C C . ASN A 1 98 ? 13.75 11.57 -2.299 1 98.62 98 ASN A C 1
ATOM 763 O O . ASN A 1 98 ? 12.805 10.906 -2.719 1 98.62 98 ASN A O 1
ATOM 767 N N . ILE A 1 99 ? 14.172 12.695 -2.838 1 98.19 99 ILE A N 1
ATOM 768 C CA . ILE A 1 99 ? 13.359 13.422 -3.811 1 98.19 99 ILE A CA 1
ATOM 769 C C . ILE A 1 99 ? 13.422 12.719 -5.164 1 98.19 99 ILE A C 1
ATOM 771 O O . ILE A 1 99 ? 12.633 13.016 -6.062 1 98.19 99 ILE A O 1
ATOM 775 N N . LYS A 1 100 ? 14.375 11.797 -5.328 1 98.06 100 LYS A N 1
ATOM 776 C CA . LYS A 1 100 ? 14.477 11.055 -6.582 1 98.06 100 LYS A CA 1
ATOM 777 C C . LYS A 1 100 ? 13.445 9.922 -6.637 1 98.06 100 LYS A C 1
ATOM 779 O O . LYS A 1 100 ? 13 9.539 -7.715 1 98.06 100 LYS A O 1
ATOM 784 N N . ARG A 1 101 ? 13.023 9.383 -5.539 1 98.44 101 ARG A N 1
ATOM 785 C CA . ARG A 1 101 ? 12.164 8.203 -5.469 1 98.44 101 ARG A CA 1
ATOM 786 C C . ARG A 1 101 ? 10.742 8.578 -5.062 1 98.44 101 ARG A C 1
ATOM 788 O O . ARG A 1 101 ? 9.781 7.973 -5.527 1 98.44 101 ARG A O 1
ATOM 795 N N . VAL A 1 102 ? 10.672 9.594 -4.199 1 98.81 102 VAL A N 1
ATOM 796 C CA . VAL A 1 102 ? 9.383 9.922 -3.588 1 98.81 102 VAL A CA 1
ATOM 797 C C . VAL A 1 102 ? 8.906 11.289 -4.09 1 98.81 102 VAL A C 1
ATOM 799 O O . VAL A 1 102 ? 9.664 12.258 -4.074 1 98.81 102 VAL A O 1
ATOM 802 N N . THR A 1 103 ? 7.613 11.32 -4.492 1 98.81 103 THR A N 1
ATOM 803 C CA . THR A 1 103 ? 6.98 12.586 -4.867 1 98.81 103 THR A CA 1
ATOM 804 C C . THR A 1 103 ? 5.758 12.852 -3.996 1 98.81 103 THR A C 1
ATOM 806 O O . THR A 1 103 ? 5.129 11.922 -3.496 1 98.81 103 THR A O 1
ATOM 809 N N . VAL A 1 104 ? 5.516 14.109 -3.809 1 98.81 104 VAL A N 1
ATOM 810 C CA . VAL A 1 104 ? 4.371 14.516 -2.998 1 98.81 104 VAL A CA 1
ATOM 811 C C . VAL A 1 104 ? 3.619 15.648 -3.693 1 98.81 104 VAL A C 1
ATOM 813 O O . VAL A 1 104 ? 4.23 16.625 -4.145 1 98.81 104 VAL A O 1
ATOM 816 N N . THR A 1 105 ? 2.246 15.5 -3.764 1 98.69 105 THR A N 1
ATOM 817 C CA . THR A 1 105 ? 1.425 16.531 -4.402 1 98.69 105 THR A CA 1
ATOM 818 C C . THR A 1 105 ? 0.085 16.672 -3.688 1 98.69 105 THR A C 1
ATOM 820 O O . THR A 1 105 ? -0.705 15.727 -3.641 1 98.69 105 THR A O 1
ATOM 823 N N . PRO A 1 106 ? -0.297 17.969 -3.236 1 98.5 106 PRO A N 1
ATOM 824 C CA . PRO A 1 106 ? 0.6 19.125 -3.16 1 98.5 106 PRO A CA 1
ATOM 825 C C . PRO A 1 106 ? 1.673 18.969 -2.084 1 98.5 106 PRO A C 1
ATOM 827 O O . PRO A 1 106 ? 1.53 18.141 -1.182 1 98.5 106 PRO A O 1
ATOM 830 N N . GLU A 1 107 ? 2.746 19.75 -2.133 1 98.38 107 GLU A N 1
ATOM 831 C CA . GLU A 1 107 ? 3.859 19.625 -1.195 1 98.38 107 GLU A CA 1
ATOM 832 C C . GLU A 1 107 ? 3.68 20.562 -0.003 1 98.38 107 GLU A C 1
ATOM 834 O O . GLU A 1 107 ? 4.328 20.391 1.031 1 98.38 107 GLU A O 1
ATOM 839 N N . SER A 1 108 ? 2.885 21.594 -0.246 1 98.56 108 SER A N 1
ATOM 840 C CA . SER A 1 108 ? 2.623 22.562 0.81 1 98.56 108 SER A CA 1
ATOM 841 C C . SER A 1 108 ? 1.298 23.281 0.582 1 98.56 108 SER A C 1
ATOM 843 O O . SER A 1 108 ? 0.723 23.219 -0.506 1 98.56 108 SER A O 1
ATOM 845 N N . GLY A 1 109 ? 0.751 23.875 1.688 1 98 109 GLY A N 1
ATOM 846 C CA . GLY A 1 109 ? -0.498 24.609 1.576 1 98 109 GLY A CA 1
ATOM 847 C C . GLY A 1 109 ? -0.992 25.156 2.904 1 98 109 GLY A C 1
ATOM 848 O O . GLY A 1 109 ? -0.22 25.266 3.859 1 98 109 GLY A O 1
ATOM 849 N N . VAL A 1 110 ? -2.148 25.688 2.865 1 97.62 110 VAL A N 1
ATOM 850 C CA . VAL A 1 110 ? -2.865 26.141 4.051 1 97.62 110 VAL A CA 1
ATOM 851 C C . VAL A 1 110 ? -4.16 25.344 4.211 1 97.62 110 VAL A C 1
ATOM 853 O O . VAL A 1 110 ? -4.789 24.969 3.217 1 97.62 110 VAL A O 1
ATOM 856 N N . LEU A 1 111 ? -4.477 25.078 5.375 1 96.56 111 LEU A N 1
ATOM 857 C CA . LEU A 1 111 ? -5.691 24.344 5.703 1 96.56 111 LEU A CA 1
ATOM 858 C C . LEU A 1 111 ? -6.477 25.047 6.801 1 96.56 111 LEU A C 1
ATOM 860 O O . LEU A 1 111 ? -5.914 25.422 7.832 1 96.56 111 LEU A O 1
ATOM 864 N N . GLY A 1 112 ? -7.742 25.281 6.582 1 95.94 112 GLY A N 1
ATOM 865 C CA . GLY A 1 112 ? -8.586 25.922 7.582 1 95.94 112 GLY A CA 1
ATOM 866 C C . GLY A 1 112 ? -8.906 25.016 8.75 1 95.94 112 GLY A C 1
ATOM 867 O O . GLY A 1 112 ? -8.555 23.828 8.742 1 95.94 112 GLY A O 1
ATOM 868 N N . PRO A 1 113 ? -9.578 25.641 9.82 1 95.31 113 PRO A N 1
ATOM 869 C CA . PRO A 1 113 ? -9.953 24.844 10.992 1 95.31 113 PRO A CA 1
ATOM 870 C C . PRO A 1 113 ? -10.891 23.688 10.648 1 95.31 113 PRO A C 1
ATOM 872 O O . PRO A 1 113 ? -11.867 23.875 9.914 1 95.31 113 PRO A O 1
ATOM 875 N N . ASN A 1 114 ? -10.508 22.453 11.031 1 96.94 114 ASN A N 1
ATOM 876 C CA . ASN A 1 114 ? -11.305 21.25 10.898 1 96.94 114 ASN A CA 1
ATOM 877 C C . ASN A 1 114 ? -11.445 20.828 9.438 1 96.94 114 ASN A C 1
ATOM 879 O O . ASN A 1 114 ? -12.375 20.094 9.086 1 96.94 114 ASN A O 1
ATOM 883 N N . GLU A 1 115 ? -10.562 21.328 8.609 1 97.06 115 GLU A N 1
ATOM 884 C CA . GLU A 1 115 ? -10.555 20.938 7.199 1 97.06 115 GLU A CA 1
ATOM 885 C C . GLU A 1 115 ? -9.539 19.828 6.941 1 97.06 115 GLU A C 1
ATOM 887 O O . GLU A 1 115 ? -8.672 19.562 7.773 1 97.06 115 GLU A O 1
ATOM 892 N N . SER A 1 116 ? -9.734 19.156 5.836 1 98.5 116 SER A N 1
ATOM 893 C CA . SER A 1 116 ? -8.812 18.109 5.438 1 98.5 116 SER A CA 1
ATOM 894 C C . SER A 1 116 ? -8.445 18.219 3.963 1 98.5 116 SER A C 1
ATOM 896 O O . SER A 1 116 ? -9.125 18.906 3.197 1 98.5 116 SER A O 1
ATOM 898 N N . ILE A 1 117 ? -7.398 17.625 3.607 1 98.38 117 ILE A N 1
ATOM 899 C CA . ILE A 1 117 ? -6.949 17.562 2.221 1 98.38 117 ILE A CA 1
ATOM 900 C C . ILE A 1 117 ? -6.285 16.203 1.961 1 98.38 117 ILE A C 1
ATOM 902 O O . ILE A 1 117 ? -5.68 15.625 2.863 1 98.38 117 ILE A O 1
ATOM 906 N N . LEU A 1 118 ? -6.434 15.664 0.749 1 98.25 118 LEU A N 1
ATOM 907 C CA . LEU A 1 118 ? -5.73 14.461 0.32 1 98.25 118 LEU A CA 1
ATOM 908 C C . LEU A 1 118 ? -4.422 14.812 -0.379 1 98.25 118 LEU A C 1
ATOM 910 O O . LEU A 1 118 ? -4.41 15.625 -1.31 1 98.25 118 LEU A O 1
ATOM 914 N N . ILE A 1 119 ? -3.41 14.219 0.105 1 98.62 119 ILE A N 1
ATOM 915 C CA . ILE A 1 119 ? -2.072 14.352 -0.465 1 98.62 119 ILE A CA 1
ATOM 916 C C . ILE A 1 119 ? -1.717 13.086 -1.245 1 98.62 119 ILE A C 1
ATOM 918 O O . ILE A 1 119 ? -1.941 11.977 -0.769 1 98.62 119 ILE A O 1
ATOM 922 N N . VAL A 1 120 ? -1.218 13.273 -2.447 1 98.75 120 VAL A N 1
ATOM 923 C CA . VAL A 1 120 ? -0.788 12.133 -3.242 1 98.75 120 VAL A CA 1
ATOM 924 C C . VAL A 1 120 ? 0.719 11.938 -3.092 1 98.75 120 VAL A C 1
ATOM 926 O O . VAL A 1 120 ? 1.5 12.852 -3.354 1 98.75 120 VAL A O 1
ATOM 929 N N . VAL A 1 121 ? 1.067 10.75 -2.666 1 98.88 121 VAL A N 1
ATOM 930 C CA . VAL A 1 121 ? 2.473 10.375 -2.555 1 98.88 121 VAL A CA 1
ATOM 931 C C . VAL A 1 121 ? 2.826 9.367 -3.643 1 98.88 121 VAL A C 1
ATOM 933 O O . VAL A 1 121 ? 2.168 8.328 -3.771 1 98.88 121 VAL A O 1
ATOM 936 N N . GLY A 1 122 ? 3.846 9.68 -4.375 1 98.88 122 GLY A N 1
ATOM 937 C CA . GLY A 1 122 ? 4.332 8.789 -5.422 1 98.88 122 GLY A CA 1
ATOM 938 C C . GLY A 1 122 ? 5.641 8.109 -5.062 1 98.88 122 GLY A C 1
ATOM 939 O O . GLY A 1 122 ? 6.488 8.695 -4.383 1 98.88 122 GLY A O 1
ATOM 940 N N . CYS A 1 123 ? 5.805 6.918 -5.539 1 98.81 123 CYS A N 1
ATOM 941 C CA . CYS A 1 123 ? 7.051 6.164 -5.453 1 98.81 123 CYS A CA 1
ATOM 942 C C . CYS A 1 123 ? 7.559 5.789 -6.844 1 98.81 123 CYS A C 1
ATOM 944 O O . CYS A 1 123 ? 6.926 5 -7.547 1 98.81 123 CYS A O 1
ATOM 946 N N . GLU A 1 124 ? 8.672 6.387 -7.234 1 98.75 124 GLU A N 1
ATOM 947 C CA . GLU A 1 124 ? 9.281 6.098 -8.531 1 98.75 124 GLU A CA 1
ATOM 948 C C . GLU A 1 124 ? 9.766 4.652 -8.602 1 98.75 124 GLU A C 1
ATOM 950 O O . GLU A 1 124 ? 10.148 4.066 -7.59 1 98.75 124 GLU A O 1
ATOM 955 N N . ALA A 1 125 ? 9.641 4.125 -9.883 1 98.38 125 ALA A N 1
ATOM 956 C CA . ALA A 1 125 ? 10.227 2.801 -10.086 1 98.38 125 ALA A CA 1
ATOM 957 C C . ALA A 1 125 ? 11.703 2.789 -9.703 1 98.38 125 ALA A C 1
ATOM 959 O O . ALA A 1 125 ? 12.414 3.766 -9.938 1 98.38 125 ALA A O 1
ATOM 960 N N . PHE A 1 126 ? 12.156 1.699 -9.07 1 97.5 126 PHE A N 1
ATOM 961 C CA . PHE A 1 126 ? 13.57 1.583 -8.727 1 97.5 126 PHE A CA 1
ATOM 962 C C . PHE A 1 126 ? 13.984 0.12 -8.656 1 97.5 126 PHE A C 1
ATOM 964 O O . PHE A 1 126 ? 13.141 -0.77 -8.539 1 97.5 126 PHE A O 1
ATOM 971 N N . ARG A 1 127 ? 15.227 -0.147 -8.672 1 95.12 127 ARG A N 1
ATOM 972 C CA . ARG A 1 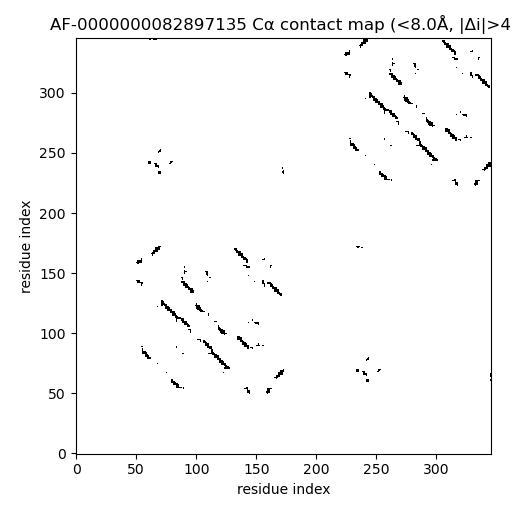127 ? 15.766 -1.499 -8.57 1 95.12 127 ARG A CA 1
ATOM 973 C C . ARG A 1 127 ? 15.938 -1.91 -7.113 1 95.12 127 ARG A C 1
ATOM 975 O O . ARG A 1 127 ? 16.609 -1.217 -6.34 1 95.12 127 ARG A O 1
ATOM 982 N N . VAL A 1 128 ? 15.281 -3.004 -6.859 1 93.44 128 VAL A N 1
ATOM 983 C CA . VAL A 1 128 ? 15.336 -3.508 -5.492 1 93.44 128 VAL A CA 1
ATOM 984 C C . VAL A 1 128 ? 16.641 -4.266 -5.273 1 93.44 128 VAL A C 1
ATOM 986 O O . VAL A 1 128 ? 16.922 -5.254 -5.961 1 93.44 128 VAL A O 1
ATOM 989 N N . GLY A 1 129 ? 17.406 -3.816 -4.363 1 86.94 129 GLY A N 1
ATOM 990 C CA . GLY A 1 129 ? 18.609 -4.523 -3.98 1 86.94 129 GLY A CA 1
ATOM 991 C C . GLY A 1 129 ? 18.422 -5.426 -2.777 1 86.94 129 GLY A C 1
ATOM 992 O O . GLY A 1 129 ? 17.297 -5.77 -2.426 1 86.94 129 GLY A O 1
ATOM 993 N N . LYS A 1 130 ? 19.438 -5.969 -2.209 1 84 130 LYS A N 1
ATOM 994 C CA . LYS A 1 130 ? 19.391 -6.879 -1.066 1 84 130 LYS A CA 1
ATOM 995 C C . LYS A 1 130 ? 18.75 -6.211 0.144 1 84 130 LYS A C 1
ATOM 997 O O . LYS A 1 130 ? 17.969 -6.84 0.862 1 84 130 LYS A O 1
ATOM 1002 N N . ASP A 1 131 ? 19.047 -4.961 0.217 1 87.38 131 ASP A N 1
ATOM 1003 C CA . ASP A 1 131 ? 18.5 -4.242 1.364 1 87.38 131 ASP A CA 1
ATOM 1004 C C . ASP A 1 131 ? 17.906 -2.902 0.938 1 87.38 131 ASP A C 1
ATOM 1006 O O . ASP A 1 131 ? 18.625 -1.971 0.594 1 87.38 131 ASP A O 1
ATOM 1010 N N . VAL A 1 132 ? 16.625 -2.938 0.893 1 92.06 132 VAL A N 1
ATOM 1011 C CA . VAL A 1 132 ? 15.984 -1.665 0.565 1 92.06 132 VAL A CA 1
ATOM 1012 C C . VAL A 1 132 ? 15.781 -0.845 1.837 1 92.06 132 VAL A C 1
ATOM 1014 O O . VAL A 1 132 ? 15.148 -1.309 2.787 1 92.06 132 VAL A O 1
ATOM 1017 N N . ARG A 1 133 ? 16.359 0.386 1.869 1 95.12 133 ARG A N 1
ATOM 1018 C CA . ARG A 1 133 ? 16.234 1.276 3.018 1 95.12 133 ARG A CA 1
ATOM 1019 C C . ARG A 1 133 ? 14.938 2.068 2.959 1 95.12 133 ARG A C 1
ATOM 1021 O O . ARG A 1 133 ? 14.469 2.424 1.874 1 95.12 133 ARG A O 1
ATOM 1028 N N . SER A 1 134 ? 14.391 2.268 4.086 1 98.12 134 SER A N 1
ATOM 1029 C CA . SER A 1 134 ? 13.211 3.123 4.176 1 98.12 134 SER A CA 1
ATOM 1030 C C . SER A 1 134 ? 13.562 4.578 3.883 1 98.12 134 SER A C 1
ATOM 1032 O O . SER A 1 134 ? 14.695 5.004 4.098 1 98.12 134 SER A O 1
ATOM 1034 N N . ASP A 1 135 ? 12.734 5.309 3.391 1 98.62 135 ASP A N 1
ATOM 1035 C CA . ASP A 1 135 ? 12.789 6.762 3.279 1 98.62 135 ASP A CA 1
ATOM 1036 C C . ASP A 1 135 ? 11.852 7.426 4.281 1 98.62 135 ASP A C 1
ATOM 1038 O O . ASP A 1 135 ? 11.188 6.746 5.07 1 98.62 135 ASP A O 1
ATOM 1042 N N . VAL A 1 136 ? 11.945 8.75 4.367 1 98.88 136 VAL A N 1
ATOM 1043 C CA . VAL A 1 136 ? 11.117 9.492 5.305 1 98.88 136 VAL A CA 1
ATOM 1044 C C . VAL A 1 136 ? 10.445 10.664 4.59 1 98.88 136 VAL A C 1
ATOM 1046 O O . VAL A 1 136 ? 11.078 11.352 3.781 1 98.88 136 VAL A O 1
ATOM 1049 N N . LEU A 1 137 ? 9.18 10.852 4.852 1 98.88 137 LEU A N 1
ATOM 1050 C CA . LEU A 1 137 ? 8.453 12.062 4.48 1 98.88 137 LEU A CA 1
ATOM 1051 C C . LEU A 1 137 ? 8.32 13 5.676 1 98.88 137 LEU A C 1
ATOM 1053 O O . LEU A 1 137 ? 7.566 12.719 6.609 1 98.88 137 LEU A O 1
ATOM 1057 N N . ILE A 1 138 ? 9.039 14.062 5.652 1 98.88 138 ILE A N 1
ATOM 1058 C CA . ILE A 1 138 ? 9.031 15.039 6.738 1 98.88 138 ILE A CA 1
ATOM 1059 C C . ILE A 1 138 ? 7.824 15.961 6.598 1 98.88 138 ILE A C 1
ATOM 1061 O O . ILE A 1 138 ? 7.664 16.625 5.574 1 98.88 138 ILE A O 1
ATOM 1065 N N . PHE A 1 139 ? 6.969 15.961 7.598 1 98.81 139 PHE A N 1
ATOM 1066 C CA . PHE A 1 139 ? 5.77 16.797 7.664 1 98.81 139 PHE A CA 1
ATOM 1067 C C . PHE A 1 139 ? 5.938 17.891 8.703 1 98.81 139 PHE A C 1
ATOM 1069 O O . PHE A 1 139 ? 6.207 17.625 9.875 1 98.81 139 PHE A O 1
ATOM 1076 N N . GLU A 1 140 ? 5.824 19.141 8.266 1 98.62 140 GLU A N 1
ATOM 1077 C CA . GLU A 1 140 ? 5.891 20.281 9.172 1 98.62 140 GLU A CA 1
ATOM 1078 C C . GLU A 1 140 ? 4.645 21.156 9.055 1 98.62 140 GLU A C 1
ATOM 1080 O O . GLU A 1 140 ? 4.094 21.312 7.961 1 98.62 140 GLU A O 1
ATOM 1085 N N . TRP A 1 141 ? 4.258 21.688 10.227 1 98.06 141 TRP A N 1
ATOM 1086 C CA . TRP A 1 141 ? 3.121 22.609 10.18 1 98.06 141 TRP A CA 1
ATOM 1087 C C . TRP A 1 141 ? 3.229 23.672 11.266 1 98.06 141 TRP A C 1
ATOM 1089 O O . TRP A 1 141 ? 4.047 23.547 12.18 1 98.06 141 TRP A O 1
ATOM 1099 N N . VAL A 1 142 ? 2.479 24.75 11.094 1 97 142 VAL A N 1
ATOM 1100 C CA . VAL A 1 142 ? 2.449 25.906 11.984 1 97 142 VAL A CA 1
ATOM 1101 C C . VAL A 1 142 ? 1.107 26.625 11.859 1 97 142 VAL A C 1
ATOM 1103 O O . VAL A 1 142 ? 0.473 26.578 10.805 1 97 142 VAL A O 1
ATOM 1106 N N . SER A 1 143 ? 0.719 27.172 12.945 1 95.38 143 SER A N 1
ATOM 1107 C CA . SER A 1 143 ? -0.481 28 12.859 1 95.38 143 SER A CA 1
ATOM 1108 C C . SER A 1 143 ? -0.26 29.203 11.945 1 95.38 143 SER A C 1
ATOM 1110 O O . SER A 1 143 ? 0.803 29.828 11.984 1 95.38 143 SER A O 1
ATOM 1112 N N . THR A 1 144 ? -1.244 29.516 11.195 1 93.62 144 THR A N 1
ATOM 1113 C CA . THR A 1 144 ? -1.145 30.703 10.344 1 93.62 144 THR A CA 1
ATOM 1114 C C . THR A 1 144 ? -1.12 31.984 11.18 1 93.62 144 THR A C 1
ATOM 1116 O O . THR A 1 144 ? -1.774 32.062 12.219 1 93.62 144 THR A O 1
ATOM 1119 N N . PRO A 1 145 ? -0.38 33 10.727 1 87.81 145 PRO A N 1
ATOM 1120 C CA . PRO A 1 145 ? -0.398 34.281 11.445 1 87.81 145 PRO A CA 1
ATOM 1121 C C . PRO A 1 145 ? -1.766 34.969 11.406 1 87.81 145 PRO A C 1
ATOM 1123 O O . PRO A 1 145 ? -2.164 35.625 12.375 1 87.81 145 PRO A O 1
ATOM 1126 N N . ASP A 1 146 ? -2.387 34.875 10.211 1 82.56 146 ASP A N 1
ATOM 1127 C CA . ASP A 1 146 ? -3.729 35.406 10.008 1 82.56 146 ASP A CA 1
ATOM 1128 C C . ASP A 1 146 ? -4.672 34.344 9.461 1 82.56 146 ASP A C 1
ATOM 1130 O O . ASP A 1 146 ? -4.262 33.5 8.656 1 82.56 146 ASP A O 1
ATOM 1134 N N . ASP A 1 147 ? -5.914 34.375 9.875 1 75.25 147 ASP A N 1
ATOM 1135 C CA . ASP A 1 147 ? -6.898 33.344 9.484 1 75.25 147 ASP A CA 1
ATOM 1136 C C . ASP A 1 147 ? -7.18 33.438 7.984 1 75.25 147 ASP A C 1
ATOM 1138 O O . ASP A 1 147 ? -7.645 32.438 7.391 1 75.25 147 ASP A O 1
ATOM 1142 N N . ALA A 1 148 ? -6.75 34.531 7.48 1 76.31 148 ALA A N 1
ATOM 1143 C CA . ALA A 1 148 ? -7.086 34.719 6.074 1 76.31 148 ALA A CA 1
ATOM 1144 C C . ALA A 1 148 ? -5.941 34.281 5.168 1 76.31 148 ALA A C 1
ATOM 1146 O O . ALA A 1 148 ? -6.066 34.312 3.939 1 76.31 148 ALA A O 1
ATOM 1147 N N . ALA A 1 149 ? -4.977 33.812 5.719 1 82.25 149 ALA A N 1
ATOM 1148 C CA . ALA A 1 149 ? -3.844 33.375 4.895 1 82.25 149 ALA A CA 1
ATOM 1149 C C . ALA A 1 149 ? -4.23 32.25 3.961 1 82.25 149 ALA A C 1
ATOM 1151 O O . ALA A 1 149 ? -4.848 31.266 4.387 1 82.25 149 ALA A O 1
ATOM 1152 N N . SER A 1 150 ? -3.861 32.406 2.617 1 88.81 150 SER A N 1
ATOM 1153 C CA . SER A 1 150 ? -4.25 31.391 1.637 1 88.81 150 SER A CA 1
ATOM 1154 C C . SER A 1 150 ? -3.027 30.703 1.037 1 88.81 150 SER A C 1
ATOM 1156 O O . SER A 1 150 ? -3.146 29.656 0.408 1 88.81 150 SER A O 1
ATOM 1158 N N . THR A 1 151 ? -1.853 31.359 1.286 1 93.44 151 THR A N 1
ATOM 1159 C CA . THR A 1 151 ? -0.624 30.812 0.732 1 93.44 151 THR A CA 1
ATOM 1160 C C . THR A 1 151 ? 0.403 30.562 1.833 1 93.44 151 THR A C 1
ATOM 1162 O O . THR A 1 151 ? 0.667 31.438 2.654 1 93.44 151 THR A O 1
ATOM 1165 N N . PHE A 1 152 ? 0.924 29.469 1.773 1 96.56 152 PHE A N 1
ATOM 1166 C CA . PHE A 1 152 ? 1.922 29.109 2.773 1 96.56 152 PHE A CA 1
ATOM 1167 C C . PHE A 1 152 ? 3.223 29.859 2.539 1 96.56 152 PHE A C 1
ATOM 1169 O O . PHE A 1 152 ? 3.68 29.984 1.4 1 96.56 152 PHE A O 1
ATOM 1176 N N . ARG A 1 153 ? 3.77 30.281 3.662 1 94.62 153 ARG A N 1
ATOM 1177 C CA . ARG A 1 153 ? 5.105 30.859 3.656 1 94.62 153 ARG A CA 1
ATOM 1178 C C . ARG A 1 153 ? 6.023 30.156 4.645 1 94.62 153 ARG A C 1
ATOM 1180 O O . ARG A 1 153 ? 5.734 30.094 5.844 1 94.62 153 ARG A O 1
ATOM 1187 N N . ARG A 1 154 ? 7.09 29.75 4.18 1 94.94 154 ARG A N 1
ATOM 1188 C CA . ARG A 1 154 ? 8.008 28.938 4.977 1 94.94 154 ARG A CA 1
ATOM 1189 C C . ARG A 1 154 ? 8.484 29.703 6.207 1 94.94 154 ARG A C 1
ATOM 1191 O O . ARG A 1 154 ? 8.781 29.094 7.238 1 94.94 154 ARG A O 1
ATOM 1198 N N . VAL A 1 155 ? 8.602 31 6.203 1 93.62 155 VAL A N 1
ATOM 1199 C CA . VAL A 1 155 ? 9.125 31.812 7.293 1 93.62 155 VAL A CA 1
ATOM 1200 C C . VAL A 1 155 ? 8.25 31.641 8.531 1 93.62 155 VAL A C 1
ATOM 1202 O O . VAL A 1 155 ? 8.703 31.891 9.656 1 93.62 155 VAL A O 1
ATOM 1205 N N . TRP A 1 156 ? 6.969 31.219 8.328 1 93.94 156 TRP A N 1
ATOM 1206 C CA . TRP A 1 156 ? 6.07 31.016 9.453 1 93.94 156 TRP A CA 1
ATOM 1207 C C . TRP A 1 156 ? 6.625 29.969 10.414 1 93.94 156 TRP A C 1
ATOM 1209 O O . TRP A 1 156 ? 6.422 30.047 11.625 1 93.94 156 TRP A O 1
ATOM 1219 N N . LEU A 1 157 ? 7.324 28.984 9.859 1 94.94 157 LEU A N 1
ATOM 1220 C CA . LEU A 1 157 ? 7.84 27.875 10.656 1 94.94 157 LEU A CA 1
ATOM 1221 C C . LEU A 1 157 ? 8.891 28.359 11.648 1 94.94 157 LEU A C 1
ATOM 1223 O O . LEU A 1 157 ? 8.961 27.875 12.773 1 94.94 157 LEU A O 1
ATOM 1227 N N . SER A 1 158 ? 9.711 29.328 11.305 1 92.31 158 SER A N 1
ATOM 1228 C CA . SER A 1 158 ? 10.773 29.828 12.164 1 92.31 158 SER A CA 1
ATOM 1229 C C . SER A 1 158 ? 10.258 30.891 13.125 1 92.31 158 SER A C 1
ATOM 1231 O O . SER A 1 158 ? 10.781 31.047 14.227 1 92.31 158 SER A O 1
ATOM 1233 N N . GLN A 1 159 ? 9.25 31.641 12.711 1 90.81 159 GLN A N 1
ATOM 1234 C CA . GLN A 1 159 ? 8.727 32.75 13.516 1 90.81 159 GLN A CA 1
ATOM 1235 C C . GLN A 1 159 ? 7.66 32.25 14.492 1 90.81 159 GLN A C 1
ATOM 1237 O O . GLN A 1 159 ? 7.441 32.875 15.539 1 90.81 159 GLN A O 1
ATOM 1242 N N . GLY A 1 160 ? 7.039 31.141 14.055 1 89.94 160 GLY A N 1
ATOM 1243 C CA . GLY A 1 160 ? 6.012 30.547 14.898 1 89.94 160 GLY A CA 1
ATOM 1244 C C . GLY A 1 160 ? 6.492 29.312 15.641 1 89.94 160 GLY A C 1
ATOM 1245 O O . GLY A 1 160 ? 7.695 29.125 15.828 1 89.94 160 GLY A O 1
ATOM 1246 N N . ASP A 1 161 ? 5.453 28.594 16.234 1 92.44 161 ASP A N 1
ATOM 1247 C CA . ASP A 1 161 ? 5.734 27.344 16.922 1 92.44 161 ASP A CA 1
ATOM 1248 C C . ASP A 1 161 ? 5.613 26.156 15.984 1 92.44 161 ASP A C 1
ATOM 1250 O O . ASP A 1 161 ? 4.715 25.312 16.141 1 92.44 161 ASP A O 1
ATOM 1254 N N . GLY A 1 162 ? 6.512 26.141 15.047 1 95.94 162 GLY A N 1
ATOM 1255 C CA . GLY A 1 162 ? 6.484 25.062 14.062 1 95.94 162 GLY A CA 1
ATOM 1256 C C . GLY A 1 162 ? 6.609 23.688 14.688 1 95.94 162 GLY A C 1
ATOM 1257 O O . GLY A 1 162 ? 7.363 23.5 15.648 1 95.94 162 GLY A O 1
ATOM 1258 N N . ARG A 1 163 ? 5.863 22.719 14.141 1 97.25 163 ARG A N 1
ATOM 1259 C CA . ARG A 1 163 ? 5.914 21.312 14.57 1 97.25 163 ARG A CA 1
ATOM 1260 C C . ARG A 1 163 ? 6.305 20.406 13.422 1 97.25 163 ARG A C 1
ATOM 1262 O O . ARG A 1 163 ? 6.266 20.812 12.258 1 97.25 163 ARG A O 1
ATOM 1269 N N . ARG A 1 164 ? 6.797 19.203 13.844 1 97.19 164 ARG A N 1
ATOM 1270 C CA . ARG A 1 164 ? 7.273 18.281 12.82 1 97.19 164 ARG A CA 1
ATOM 1271 C C . ARG A 1 164 ? 6.867 16.844 13.148 1 97.19 164 ARG A C 1
ATOM 1273 O O . ARG A 1 164 ? 6.773 16.469 14.32 1 97.19 164 ARG A O 1
ATOM 1280 N N . LYS A 1 165 ? 6.566 16.125 12.133 1 98.06 165 LYS A N 1
ATOM 1281 C CA . LYS A 1 165 ? 6.305 14.695 12.211 1 98.06 165 LYS A CA 1
ATOM 1282 C C . LYS A 1 165 ? 6.949 13.953 11.039 1 98.06 165 LYS A C 1
ATOM 1284 O O . LYS A 1 165 ? 6.91 14.43 9.906 1 98.06 165 LYS A O 1
ATOM 1289 N N . ASN A 1 166 ? 7.555 12.844 11.352 1 98.81 166 ASN A N 1
ATOM 1290 C CA . ASN A 1 166 ? 8.125 12.008 10.305 1 98.81 166 ASN A CA 1
ATOM 1291 C C . ASN A 1 166 ? 7.207 10.844 9.945 1 98.81 166 ASN A C 1
ATOM 1293 O O . ASN A 1 166 ? 6.789 10.086 10.828 1 98.81 166 ASN A O 1
ATOM 1297 N N . LEU A 1 167 ? 6.867 10.766 8.688 1 98.75 167 LEU A N 1
ATOM 1298 C CA . LEU A 1 167 ? 6.227 9.562 8.172 1 98.75 167 LEU A CA 1
ATOM 1299 C C . LEU A 1 167 ? 7.254 8.648 7.504 1 98.75 167 LEU A C 1
ATOM 1301 O O . LEU A 1 167 ? 7.836 9.008 6.48 1 98.75 167 LEU A O 1
ATOM 1305 N N . VAL A 1 168 ? 7.375 7.492 8.078 1 98.88 168 VAL A N 1
ATOM 1306 C CA . VAL A 1 168 ? 8.328 6.551 7.504 1 98.88 168 VAL A CA 1
ATOM 1307 C C . VAL A 1 168 ? 7.727 5.895 6.266 1 98.88 168 VAL A C 1
ATOM 1309 O O . VAL A 1 168 ? 6.559 5.492 6.277 1 98.88 168 VAL A O 1
ATOM 1312 N N . ILE A 1 169 ? 8.5 5.855 5.219 1 98.88 169 ILE A N 1
ATOM 1313 C CA . ILE A 1 169 ? 8.086 5.168 4 1 98.88 169 ILE A CA 1
ATOM 1314 C C . ILE A 1 169 ? 8.797 3.82 3.9 1 98.88 169 ILE A C 1
ATOM 1316 O O . ILE A 1 169 ? 10.031 3.764 3.814 1 98.88 169 ILE A O 1
ATOM 1320 N N . LYS A 1 170 ? 7.996 2.744 3.865 1 98.5 170 LYS A N 1
ATOM 1321 C CA . LYS A 1 170 ? 8.547 1.392 3.801 1 98.5 170 LYS A CA 1
ATOM 1322 C C . LYS A 1 170 ? 8.234 0.738 2.457 1 98.5 170 LYS A C 1
ATOM 1324 O O . LYS A 1 170 ? 7.203 1.02 1.846 1 98.5 170 LYS A O 1
ATOM 1329 N N . TYR A 1 171 ? 9.102 -0.102 2.107 1 98.25 171 TYR A N 1
ATOM 1330 C CA . TYR A 1 171 ? 8.969 -0.851 0.862 1 98.25 171 TYR A CA 1
ATOM 1331 C C . TYR A 1 171 ? 8.828 -2.344 1.137 1 98.25 171 TYR A C 1
ATOM 1333 O O . TYR A 1 171 ? 9.797 -3.008 1.512 1 98.25 171 TYR A O 1
ATOM 1341 N N . ASN A 1 172 ? 7.637 -2.779 0.886 1 97.62 172 ASN A N 1
ATOM 1342 C CA . ASN A 1 172 ? 7.27 -4.16 1.169 1 97.62 172 ASN A CA 1
ATOM 1343 C C . ASN A 1 172 ? 7.656 -5.09 0.022 1 97.62 172 ASN A C 1
ATOM 1345 O O . ASN A 1 172 ? 7.051 -5.043 -1.051 1 97.62 172 ASN A O 1
ATOM 1349 N N . ILE A 1 173 ? 8.625 -6.031 0.273 1 93.75 173 ILE A N 1
ATOM 1350 C CA . ILE A 1 173 ? 9.156 -6.891 -0.781 1 93.75 173 ILE A CA 1
ATOM 1351 C C . ILE A 1 173 ? 8.555 -8.289 -0.654 1 93.75 173 ILE A C 1
ATOM 1353 O O . ILE A 1 173 ? 8.328 -8.773 0.456 1 93.75 173 ILE A O 1
ATOM 1357 N N . MET B 1 1 ? -52.125 -64.938 -29.906 1 22.02 1 MET B N 1
ATOM 1358 C CA . MET B 1 1 ? -50.719 -64.5 -29.859 1 22.02 1 MET B CA 1
ATOM 1359 C C . MET B 1 1 ? -50 -65.188 -28.719 1 22.02 1 MET B C 1
ATOM 1361 O O . MET B 1 1 ? -50.219 -64.875 -27.547 1 22.02 1 MET B O 1
ATOM 1365 N N . SER B 1 2 ? -49.719 -66.438 -28.547 1 17.41 2 SER B N 1
ATOM 1366 C CA . SER B 1 2 ? -50.031 -67.625 -27.703 1 17.41 2 SER B CA 1
ATOM 1367 C C . SER B 1 2 ? -48.844 -67.938 -26.781 1 17.41 2 SER B C 1
ATOM 1369 O O . SER B 1 2 ? -47.781 -68.312 -27.234 1 17.41 2 SER B O 1
ATOM 1371 N N . ALA B 1 3 ? -48.812 -67.188 -25.609 1 25.27 3 ALA B N 1
ATOM 1372 C CA . ALA B 1 3 ? -47.688 -66.812 -24.734 1 25.27 3 ALA B CA 1
ATOM 1373 C C . ALA B 1 3 ? -47.281 -68 -23.891 1 25.27 3 ALA B C 1
ATOM 1375 O O . ALA B 1 3 ? -48 -68.438 -22.984 1 25.27 3 ALA B O 1
ATOM 1376 N N . GLU B 1 4 ? -46.719 -69.062 -24.469 1 22.56 4 GLU B N 1
ATOM 1377 C CA . GLU B 1 4 ? -46.688 -70.5 -24.125 1 22.56 4 GLU B CA 1
ATOM 1378 C C . GLU B 1 4 ? -45.75 -70.75 -22.938 1 22.56 4 GLU B C 1
ATOM 1380 O O . GLU B 1 4 ? -44.562 -70.5 -23.016 1 22.56 4 GLU B O 1
ATOM 1385 N N . ARG B 1 5 ? -46.25 -70.375 -21.719 1 25.53 5 ARG B N 1
ATOM 1386 C CA . ARG B 1 5 ? -45.594 -70.312 -20.406 1 25.53 5 ARG B CA 1
ATOM 1387 C C . ARG B 1 5 ? -45.062 -71.688 -19.969 1 25.53 5 ARG B C 1
ATOM 1389 O O . ARG B 1 5 ? -45.875 -72.625 -19.719 1 25.53 5 ARG B O 1
ATOM 1396 N N . ARG B 1 6 ? -43.938 -72 -20.641 1 24.45 6 ARG B N 1
ATOM 1397 C CA . ARG B 1 6 ? -43.375 -73.312 -20.672 1 24.45 6 ARG B CA 1
ATOM 1398 C C . ARG B 1 6 ? -43.031 -73.812 -19.266 1 24.45 6 ARG B C 1
ATOM 1400 O O . ARG B 1 6 ? -42.75 -73 -18.375 1 24.45 6 ARG B O 1
ATOM 1407 N N . GLY B 1 7 ? -43.406 -75 -18.828 1 20.73 7 GLY B N 1
ATOM 1408 C CA . GLY B 1 7 ? -43.656 -75.938 -17.766 1 20.73 7 GLY B CA 1
ATOM 1409 C C . GLY B 1 7 ? -42.406 -76.312 -17 1 20.73 7 GLY B C 1
ATOM 1410 O O . GLY B 1 7 ? -41.469 -76.812 -17.609 1 20.73 7 GLY B O 1
ATOM 1411 N N . LEU B 1 8 ? -42.094 -75.562 -16 1 22.83 8 LEU B N 1
ATOM 1412 C CA . LEU B 1 8 ? -40.875 -75.375 -15.242 1 22.83 8 LEU B CA 1
ATOM 1413 C C . LEU B 1 8 ? -40.531 -76.688 -14.453 1 22.83 8 LEU B C 1
ATOM 1415 O O . LEU B 1 8 ? -41.219 -77 -13.461 1 22.83 8 LEU B O 1
ATOM 1419 N N . SER B 1 9 ? -40.531 -77.75 -15.164 1 18.7 9 SER B N 1
ATOM 1420 C CA . SER B 1 9 ? -40.531 -79 -14.5 1 18.7 9 SER B CA 1
ATOM 1421 C C . SER B 1 9 ? -39.312 -79.188 -13.602 1 18.7 9 SER B C 1
ATOM 1423 O O . SER B 1 9 ? -38.188 -78.938 -14.031 1 18.7 9 SER B O 1
ATOM 1425 N N . ILE B 1 10 ? -39.406 -79.062 -12.344 1 20.83 10 ILE B N 1
ATOM 1426 C CA . ILE B 1 10 ? -38.562 -78.812 -11.18 1 20.83 10 ILE B CA 1
ATOM 1427 C C . ILE B 1 10 ? -37.812 -80.062 -10.805 1 20.83 10 ILE B C 1
ATOM 1429 O O . ILE B 1 10 ? -38.406 -81 -10.227 1 20.83 10 ILE B O 1
ATOM 1433 N N . SER B 1 11 ? -37.281 -80.75 -11.828 1 19.66 11 SER B N 1
ATOM 1434 C CA . SER B 1 11 ? -36.938 -82.188 -11.547 1 19.66 11 SER B CA 1
ATOM 1435 C C . SER B 1 11 ? -35.875 -82.25 -10.477 1 19.66 11 SER B C 1
ATOM 1437 O O . SER B 1 11 ? -34.906 -81.5 -10.5 1 19.66 11 SER B O 1
ATOM 1439 N N . CYS B 1 12 ? -36.188 -82.812 -9.273 1 21.42 12 CYS B N 1
ATOM 1440 C CA . CYS B 1 12 ? -35.719 -82.938 -7.906 1 21.42 12 CYS B CA 1
ATOM 1441 C C . CYS B 1 12 ? -34.438 -83.812 -7.863 1 21.42 12 CYS B C 1
ATOM 1443 O O . CYS B 1 12 ? -34.469 -85 -8.18 1 21.42 12 CYS B O 1
ATOM 1445 N N . VAL B 1 13 ? -33.406 -83.25 -8.656 1 19.78 13 VAL B N 1
ATOM 1446 C CA . VAL B 1 13 ? -32.25 -84.125 -9.008 1 19.78 13 VAL B CA 1
ATOM 1447 C C . VAL B 1 13 ? -31.609 -84.688 -7.746 1 19.78 13 VAL B C 1
ATOM 1449 O O . VAL B 1 13 ? -31.438 -83.938 -6.754 1 19.78 13 VAL B O 1
ATOM 1452 N N . ALA B 1 14 ? -31.672 -85.938 -7.676 1 22.5 14 ALA B N 1
ATOM 1453 C CA . ALA B 1 14 ? -31.469 -87 -6.73 1 22.5 14 ALA B CA 1
ATOM 1454 C C . ALA B 1 14 ? -30.062 -86.938 -6.129 1 22.5 14 ALA B C 1
ATOM 1456 O O . ALA B 1 14 ? -29.156 -86.375 -6.723 1 22.5 14 ALA B O 1
ATOM 1457 N N . GLY B 1 15 ? -29.891 -87.375 -4.867 1 20.3 15 GLY B N 1
ATOM 1458 C CA . GLY B 1 15 ? -29.109 -87.25 -3.645 1 20.3 15 GLY B CA 1
ATOM 1459 C C . GLY B 1 15 ? -27.734 -87.875 -3.771 1 20.3 15 GLY B C 1
ATOM 1460 O O . GLY B 1 15 ? -27.594 -89.125 -3.863 1 20.3 15 GLY B O 1
ATOM 1461 N N . ASN B 1 16 ? -26.922 -87.5 -4.883 1 18.62 16 ASN B N 1
ATOM 1462 C CA . ASN B 1 16 ? -25.766 -88.25 -5.305 1 18.62 16 ASN B CA 1
ATOM 1463 C C . ASN B 1 16 ? -24.75 -88.438 -4.18 1 18.62 16 ASN B C 1
ATOM 1465 O O . ASN B 1 16 ? -24.328 -87.438 -3.584 1 18.62 16 ASN B O 1
ATOM 1469 N N . ASN B 1 17 ? -24.75 -89.688 -3.547 1 19.86 17 ASN B N 1
ATOM 1470 C CA . ASN B 1 17 ? -24.062 -90.25 -2.395 1 19.86 17 ASN B CA 1
ATOM 1471 C C . ASN B 1 17 ? -22.547 -90.188 -2.562 1 19.86 17 ASN B C 1
ATOM 1473 O O . ASN B 1 17 ? -22.031 -90.375 -3.664 1 19.86 17 ASN B O 1
ATOM 1477 N N . TYR B 1 18 ? -21.766 -89.438 -1.727 1 22.58 18 TYR B N 1
ATOM 1478 C CA . TYR B 1 18 ? -20.391 -89 -1.554 1 22.58 18 TYR B CA 1
ATOM 1479 C C . TYR B 1 18 ? -19.469 -90.188 -1.24 1 22.58 18 TYR B C 1
ATOM 1481 O O . TYR B 1 18 ? -19.469 -90.688 -0.118 1 22.58 18 TYR B O 1
ATOM 1489 N N . SER B 1 19 ? -19.531 -91.25 -2.168 1 21.38 19 SER B N 1
ATOM 1490 C CA . SER B 1 19 ? -18.75 -92.375 -1.712 1 21.38 19 SER B CA 1
ATOM 1491 C C . SER B 1 19 ? -17.281 -92 -1.569 1 21.38 19 SER B C 1
ATOM 1493 O O . SER B 1 19 ? -16.719 -91.312 -2.41 1 21.38 19 SER B O 1
ATOM 1495 N N . SER B 1 20 ? -16.703 -92.25 -0.339 1 23.5 20 SER B N 1
ATOM 1496 C CA . SER B 1 20 ? -15.461 -91.938 0.348 1 23.5 20 SER B CA 1
ATOM 1497 C C . SER B 1 20 ? -14.297 -92.75 -0.195 1 23.5 20 SER B C 1
ATOM 1499 O O . SER B 1 20 ? -13.453 -93.188 0.569 1 23.5 20 SER B O 1
ATOM 1501 N N . ARG B 1 21 ? -14.281 -93 -1.531 1 22.55 21 ARG B N 1
ATOM 1502 C CA . ARG B 1 21 ? -13.422 -94.125 -1.935 1 22.55 21 ARG B CA 1
ATOM 1503 C C . ARG B 1 21 ? -11.992 -93.875 -1.467 1 22.55 21 ARG B C 1
ATOM 1505 O O . ARG B 1 21 ? -11.453 -92.75 -1.583 1 22.55 21 ARG B O 1
ATOM 1512 N N . LEU B 1 22 ? -11.445 -94.812 -0.75 1 26.67 22 LEU B N 1
ATOM 1513 C CA . LEU B 1 22 ? -10.25 -95.062 0.038 1 26.67 22 LEU B CA 1
ATOM 1514 C C . LEU B 1 22 ? -9.023 -95.188 -0.859 1 26.67 22 LEU B C 1
ATOM 1516 O O . LEU B 1 22 ? -7.941 -95.562 -0.389 1 26.67 22 LEU B O 1
ATOM 1520 N N . HIS B 1 23 ? -9.078 -94.688 -2.105 1 23.34 23 HIS B N 1
ATOM 1521 C CA . HIS B 1 23 ? -8.102 -95.25 -3.012 1 23.34 23 HIS B CA 1
ATOM 1522 C C . HIS B 1 23 ? -6.684 -95.125 -2.475 1 23.34 23 HIS B C 1
ATOM 1524 O O . HIS B 1 23 ? -6.379 -94.125 -1.78 1 23.34 23 HIS B O 1
ATOM 1530 N N . ARG B 1 24 ? -6.031 -96.312 -2.498 1 25.58 24 ARG B N 1
ATOM 1531 C CA . ARG B 1 24 ? -4.738 -96.875 -2.129 1 25.58 24 ARG B CA 1
ATOM 1532 C C . ARG B 1 24 ? -3.596 -96.062 -2.742 1 25.58 24 ARG B C 1
ATOM 1534 O O . ARG B 1 24 ? -3.689 -95.625 -3.885 1 25.58 24 ARG B O 1
ATOM 1541 N N . PHE B 1 25 ? -2.445 -95.75 -1.973 1 24.98 25 PHE B N 1
ATOM 1542 C CA . PHE B 1 25 ? -1.332 -94.812 -1.849 1 24.98 25 PHE B CA 1
ATOM 1543 C C . PHE B 1 25 ? -0.242 -95.125 -2.865 1 24.98 25 PHE B C 1
ATOM 1545 O O . PHE B 1 25 ? 0.822 -95.625 -2.504 1 24.98 25 PHE B O 1
ATOM 1552 N N . ASP B 1 26 ? -0.623 -95.938 -3.896 1 26.94 26 ASP B N 1
ATOM 1553 C CA . ASP B 1 26 ? 0.656 -96.438 -4.363 1 26.94 26 ASP B CA 1
ATOM 1554 C C . ASP B 1 26 ? 1.517 -95.375 -4.965 1 26.94 26 ASP B C 1
ATOM 1556 O O . ASP B 1 26 ? 1.127 -94.75 -5.949 1 26.94 26 ASP B O 1
ATOM 1560 N N . ALA B 1 27 ? 2.176 -94.562 -4.145 1 25.95 27 ALA B N 1
ATOM 1561 C CA . ALA B 1 27 ? 2.912 -93.375 -4.57 1 25.95 27 ALA B CA 1
ATOM 1562 C C . ALA B 1 27 ? 3.982 -93.75 -5.598 1 25.95 27 ALA B C 1
ATOM 1564 O O . ALA B 1 27 ? 4.898 -94.5 -5.305 1 25.95 27 ALA B O 1
ATOM 1565 N N . VAL B 1 28 ? 3.475 -94.062 -6.859 1 26.67 28 VAL B N 1
ATOM 1566 C CA . VAL B 1 28 ? 4.473 -94.375 -7.891 1 26.67 28 VAL B CA 1
ATOM 1567 C C . VAL B 1 28 ? 5.492 -93.188 -7.926 1 26.67 28 VAL B C 1
ATOM 1569 O O . VAL B 1 28 ? 5.125 -92.062 -7.941 1 26.67 28 VAL B O 1
ATOM 1572 N N . TRP B 1 29 ? 6.77 -93.438 -7.574 1 26.72 29 TRP B N 1
ATOM 1573 C CA . TRP B 1 29 ? 7.961 -92.625 -7.41 1 26.72 29 TRP B CA 1
ATOM 1574 C C . TRP B 1 29 ? 8.367 -92 -8.734 1 26.72 29 TRP B C 1
ATOM 1576 O O . TRP B 1 29 ? 9 -92.625 -9.57 1 26.72 29 TRP B O 1
ATOM 1586 N N . ALA B 1 30 ? 7.285 -91.562 -9.555 1 25.95 30 ALA B N 1
ATOM 1587 C CA . ALA B 1 30 ? 7.836 -91.188 -10.852 1 25.95 30 ALA B CA 1
ATOM 1588 C C . ALA B 1 30 ? 8.852 -90.062 -10.703 1 25.95 30 ALA B C 1
ATOM 1590 O O . ALA B 1 30 ? 8.789 -89.312 -9.742 1 25.95 30 ALA B O 1
ATOM 1591 N N . THR B 1 31 ? 9.852 -90.125 -11.5 1 35.56 31 THR B N 1
ATOM 1592 C CA . THR B 1 31 ? 11.07 -89.312 -11.586 1 35.56 31 THR B CA 1
ATOM 1593 C C . THR B 1 31 ? 10.742 -87.875 -11.844 1 35.56 31 THR B C 1
ATOM 1595 O O . THR B 1 31 ? 9.797 -87.562 -12.562 1 35.56 31 THR B O 1
ATOM 1598 N N . PRO B 1 32 ? 11.352 -86.938 -11.117 1 28.38 32 PRO B N 1
ATOM 1599 C CA . PRO B 1 32 ? 11.047 -85.5 -11 1 28.38 32 PRO B CA 1
ATOM 1600 C C . PRO B 1 32 ? 11.188 -84.75 -12.328 1 28.38 32 PRO B C 1
ATOM 1602 O O . PRO B 1 32 ? 12.258 -84.75 -12.945 1 28.38 32 PRO B O 1
ATOM 1605 N N . LYS B 1 33 ? 10.43 -85 -13.328 1 27.22 33 LYS B N 1
ATOM 1606 C CA . LYS B 1 33 ? 10.867 -84.25 -14.477 1 27.22 33 LYS B CA 1
ATOM 1607 C C . LYS B 1 33 ? 11.07 -82.75 -14.094 1 27.22 33 LYS 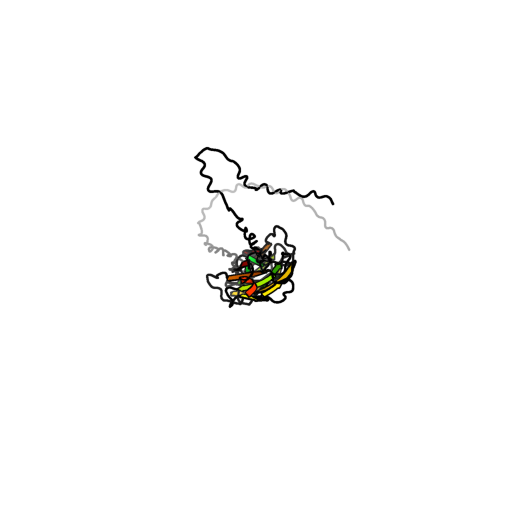B C 1
ATOM 1609 O O . LYS B 1 33 ? 10.297 -82.188 -13.312 1 27.22 33 LYS B O 1
ATOM 1614 N N . LYS B 1 34 ? 12.25 -82.125 -14.305 1 32.44 34 LYS B N 1
ATOM 1615 C CA . LYS B 1 34 ? 12.672 -80.75 -14.094 1 32.44 34 LYS B CA 1
ATOM 1616 C C . LYS B 1 34 ? 11.719 -79.812 -14.766 1 32.44 34 LYS B C 1
ATOM 1618 O O . LYS B 1 34 ? 11.516 -79.875 -15.984 1 32.44 34 LYS B O 1
ATOM 1623 N N . ARG B 1 35 ? 10.5 -79.5 -14.086 1 26 35 ARG B N 1
ATOM 1624 C CA . ARG B 1 35 ? 9.562 -78.562 -14.648 1 26 35 ARG B CA 1
ATOM 1625 C C . ARG B 1 35 ? 10.289 -77.312 -15.172 1 26 35 ARG B C 1
ATOM 1627 O O . ARG B 1 35 ? 11.18 -76.75 -14.508 1 26 35 ARG B O 1
ATOM 1634 N N . ALA B 1 36 ? 10.172 -77.125 -16.469 1 36.72 36 ALA B N 1
ATOM 1635 C CA . ALA B 1 36 ? 10.688 -75.938 -17.156 1 36.72 36 ALA B CA 1
ATOM 1636 C C . ALA B 1 36 ? 10.336 -74.625 -16.406 1 36.72 36 ALA B C 1
ATOM 1638 O O . ALA B 1 36 ? 9.219 -74.5 -15.922 1 36.72 36 ALA B O 1
ATOM 1639 N N . THR B 1 37 ? 11.328 -74.062 -15.703 1 33.81 37 THR B N 1
ATOM 1640 C CA . THR B 1 37 ? 11.312 -72.812 -14.984 1 33.81 37 THR B CA 1
ATOM 1641 C C . THR B 1 37 ? 10.617 -71.75 -15.812 1 33.81 37 THR B C 1
ATOM 1643 O O . THR B 1 37 ? 10.992 -71.5 -16.953 1 33.81 37 THR B O 1
ATOM 1646 N N . ALA B 1 38 ? 9.281 -71.625 -15.664 1 40.75 38 ALA B N 1
ATOM 1647 C CA . ALA B 1 38 ? 8.625 -70.5 -16.328 1 40.75 38 ALA B CA 1
ATOM 1648 C C . ALA B 1 38 ? 9.406 -69.188 -16.141 1 40.75 38 ALA B C 1
ATOM 1650 O O . ALA B 1 38 ? 10.047 -69 -15.102 1 40.75 38 ALA B O 1
ATOM 1651 N N . PRO B 1 39 ? 9.797 -68.562 -17.203 1 44.53 39 PRO B N 1
ATOM 1652 C CA . PRO B 1 39 ? 10.578 -67.312 -17.031 1 44.53 39 PRO B CA 1
ATOM 1653 C C . PRO B 1 39 ? 9.953 -66.375 -16.016 1 44.53 39 PRO B C 1
ATOM 1655 O O . PRO B 1 39 ? 8.75 -66.438 -15.781 1 44.53 39 PRO B O 1
ATOM 1658 N N . PRO B 1 40 ? 10.812 -65.812 -15.055 1 38.03 40 PRO B N 1
ATOM 1659 C CA . PRO B 1 40 ? 10.328 -64.875 -14.047 1 38.03 40 PRO B CA 1
ATOM 1660 C C . PRO B 1 40 ? 9.375 -63.844 -14.625 1 38.03 40 PRO B C 1
ATOM 1662 O O . PRO B 1 40 ? 9.602 -63.344 -15.727 1 38.03 40 PRO B O 1
ATOM 1665 N N . MET B 1 41 ? 8.07 -64 -14.453 1 37.97 41 MET B N 1
ATOM 1666 C CA . MET B 1 41 ? 7.199 -62.906 -14.766 1 37.97 41 MET B CA 1
ATOM 1667 C C . MET B 1 41 ? 7.781 -61.594 -14.211 1 37.97 41 MET B C 1
ATOM 1669 O O . MET B 1 41 ? 7.996 -61.469 -13.008 1 37.97 41 MET B O 1
ATOM 1673 N N . VAL B 1 42 ? 8.625 -60.938 -14.906 1 38.34 42 VAL B N 1
ATOM 1674 C CA . VAL B 1 42 ? 8.977 -59.562 -14.562 1 38.34 42 VAL B CA 1
ATOM 1675 C C . VAL B 1 42 ? 7.707 -58.781 -14.219 1 38.34 42 VAL B C 1
ATOM 1677 O O . VAL B 1 42 ? 6.793 -58.688 -15.039 1 38.34 42 VAL B O 1
ATOM 1680 N N . SER B 1 43 ? 7.152 -58.969 -13.023 1 36.66 43 SER B N 1
ATOM 1681 C CA . SER B 1 43 ? 6.176 -57.969 -12.594 1 36.66 43 SER B CA 1
ATOM 1682 C C . SER B 1 43 ? 6.582 -56.562 -13.062 1 36.66 43 SER B C 1
ATOM 1684 O O . SER B 1 43 ? 7.672 -56.094 -12.742 1 36.66 43 SER B O 1
ATOM 1686 N N . THR B 1 44 ? 6.266 -56.312 -14.266 1 37.34 44 THR B N 1
ATOM 1687 C CA . THR B 1 44 ? 6.324 -54.906 -14.57 1 37.34 44 THR B CA 1
ATOM 1688 C C . THR B 1 44 ? 5.645 -54.062 -13.477 1 37.34 44 THR B C 1
ATOM 1690 O O . THR B 1 44 ? 4.445 -54.25 -13.227 1 37.34 44 THR B O 1
ATOM 1693 N N . PHE B 1 45 ? 6.285 -53.938 -12.32 1 36.38 45 PHE B N 1
ATOM 1694 C CA . PHE B 1 45 ? 5.828 -52.812 -11.508 1 36.38 45 PHE B CA 1
ATOM 1695 C C . PHE B 1 45 ? 5.332 -51.656 -12.391 1 36.38 45 PHE B C 1
ATOM 1697 O O . PHE B 1 45 ? 6.098 -51.094 -13.172 1 36.38 45 PHE B O 1
ATOM 1704 N N . SER B 1 46 ? 4.203 -51.875 -12.914 1 37.25 46 SER B N 1
ATOM 1705 C CA . SER B 1 46 ? 3.631 -50.656 -13.453 1 37.25 46 SER B CA 1
ATOM 1706 C C . SER B 1 46 ? 3.912 -49.469 -12.531 1 37.25 46 SER B C 1
ATOM 1708 O O . SER B 1 46 ? 3.457 -49.438 -11.383 1 37.25 46 SER B O 1
ATOM 1710 N N . THR B 1 47 ? 5.098 -49.062 -12.406 1 38.25 47 THR B N 1
ATOM 1711 C CA . THR B 1 47 ? 5.242 -47.719 -11.844 1 38.25 47 THR B CA 1
ATOM 1712 C C . THR B 1 47 ? 4.031 -46.844 -12.18 1 38.25 47 THR B C 1
ATOM 1714 O O . THR B 1 47 ? 3.805 -46.531 -13.344 1 38.25 47 THR B O 1
ATOM 1717 N N . VAL B 1 48 ? 2.961 -47.156 -11.625 1 40.78 48 VAL B N 1
ATOM 1718 C CA . VAL B 1 48 ? 1.876 -46.188 -11.719 1 40.78 48 VAL B CA 1
ATOM 1719 C C . VAL B 1 48 ? 2.453 -44.781 -11.828 1 40.78 48 VAL B C 1
ATOM 1721 O O . VAL B 1 48 ? 3.08 -44.281 -10.891 1 40.78 48 VAL B O 1
ATOM 1724 N N . ALA B 1 49 ? 3.09 -44.375 -12.844 1 48.28 49 ALA B N 1
ATOM 1725 C CA . ALA B 1 49 ? 3.574 -43.031 -13.18 1 48.28 49 ALA B CA 1
ATOM 1726 C C . ALA B 1 49 ? 2.719 -41.969 -12.523 1 48.28 49 ALA B C 1
ATOM 1728 O O . ALA B 1 49 ? 1.488 -42.031 -12.531 1 48.28 49 ALA B O 1
ATOM 1729 N N . ARG B 1 50 ? 3.021 -41.469 -11.414 1 53.78 50 ARG B N 1
ATOM 1730 C CA . ARG B 1 50 ? 2.303 -40.344 -10.812 1 53.78 50 ARG B CA 1
ATOM 1731 C C . ARG B 1 50 ? 1.705 -39.438 -11.883 1 53.78 50 ARG B C 1
ATOM 1733 O O . ARG B 1 50 ? 2.418 -38.969 -12.773 1 53.78 50 ARG B O 1
ATOM 1740 N N . LYS B 1 51 ? 0.375 -39.656 -12.172 1 64.19 51 LYS B N 1
ATOM 1741 C CA . LYS B 1 51 ? -0.408 -38.938 -13.172 1 64.19 51 LYS B CA 1
ATOM 1742 C C . LYS B 1 51 ? -0.088 -37.438 -13.141 1 64.19 51 LYS B C 1
ATOM 1744 O O . LYS B 1 51 ? -0.056 -36.781 -14.188 1 64.19 51 LYS B O 1
ATOM 1749 N N . TYR B 1 52 ? 0.263 -37 -11.93 1 75.12 52 TYR B N 1
ATOM 1750 C CA . TYR B 1 52 ? 0.552 -35.562 -11.891 1 75.12 52 TYR B CA 1
ATOM 1751 C C . TYR B 1 52 ? 2.01 -35.312 -11.523 1 75.12 52 TYR B C 1
ATOM 1753 O O . TYR B 1 52 ? 2.539 -35.938 -10.602 1 75.12 52 TYR B O 1
ATOM 1761 N N . PRO B 1 53 ? 2.756 -34.656 -12.273 1 82.75 53 PRO B N 1
ATOM 1762 C CA . PRO B 1 53 ? 4.145 -34.312 -11.969 1 82.75 53 PRO B CA 1
ATOM 1763 C C . PRO B 1 53 ? 4.289 -33.562 -10.656 1 82.75 53 PRO B C 1
ATOM 1765 O O . PRO B 1 53 ? 3.316 -32.969 -10.172 1 82.75 53 PRO B O 1
ATOM 1768 N N . PRO B 1 54 ? 5.465 -33.656 -10.055 1 86.94 54 PRO B N 1
ATOM 1769 C CA . PRO B 1 54 ? 5.691 -32.844 -8.852 1 86.94 54 PRO B CA 1
ATOM 1770 C C . PRO B 1 54 ? 5.492 -31.359 -9.086 1 86.94 54 PRO B C 1
ATOM 1772 O O . PRO B 1 54 ? 5.816 -30.859 -10.164 1 86.94 54 PRO B O 1
ATOM 1775 N N . THR B 1 55 ? 4.895 -30.719 -8.133 1 92 55 THR B N 1
ATOM 1776 C CA . THR B 1 55 ? 4.586 -29.297 -8.258 1 92 55 THR B CA 1
ATOM 1777 C C . THR B 1 55 ? 5.82 -28.453 -7.969 1 92 55 THR B C 1
ATOM 1779 O O . THR B 1 55 ? 6.504 -28.656 -6.965 1 92 55 THR B O 1
ATOM 1782 N N . GLY B 1 56 ? 6.062 -27.516 -8.938 1 90.94 56 GLY B N 1
ATOM 1783 C CA . GLY B 1 56 ? 7.238 -26.656 -8.82 1 90.94 56 GLY B CA 1
ATOM 1784 C C . GLY B 1 56 ? 7.012 -25.453 -7.949 1 90.94 56 GLY B C 1
ATOM 1785 O O . GLY B 1 56 ? 5.945 -25.297 -7.348 1 90.94 56 GLY B O 1
ATOM 1786 N N . MET B 1 57 ? 8.078 -24.578 -7.906 1 95.19 57 MET B N 1
ATOM 1787 C CA . MET B 1 57 ? 8.055 -23.406 -7.027 1 95.19 57 MET B CA 1
ATOM 1788 C C . MET B 1 57 ? 7.441 -22.203 -7.73 1 95.19 57 MET B C 1
ATOM 1790 O O . MET B 1 57 ? 7.613 -22.031 -8.938 1 95.19 57 MET B O 1
ATOM 1794 N N . VAL B 1 58 ? 6.738 -21.484 -6.98 1 97.75 58 VAL B N 1
ATOM 1795 C CA . VAL B 1 58 ? 6.133 -20.234 -7.438 1 97.75 58 VAL B CA 1
ATOM 1796 C C . VAL B 1 58 ? 6.445 -19.125 -6.449 1 97.75 58 VAL B C 1
ATOM 1798 O O . VAL B 1 58 ? 6.484 -19.344 -5.234 1 97.75 58 VAL B O 1
ATOM 1801 N N . GLU B 1 59 ? 6.695 -17.953 -7.016 1 98.12 59 GLU B N 1
ATOM 1802 C CA . GLU B 1 59 ? 7 -16.797 -6.16 1 98.12 59 GLU B CA 1
ATOM 1803 C C . GLU B 1 59 ? 5.973 -15.688 -6.352 1 98.12 59 GLU B C 1
ATOM 1805 O O . GLU B 1 59 ? 5.461 -15.484 -7.453 1 98.12 59 GLU B O 1
ATOM 1810 N N . THR B 1 60 ? 5.707 -15.062 -5.273 1 98.62 60 THR B N 1
ATOM 1811 C CA . THR B 1 60 ? 4.875 -13.867 -5.328 1 98.62 60 THR B CA 1
ATOM 1812 C C . THR B 1 60 ? 5.656 -12.641 -4.859 1 98.62 60 THR B C 1
ATOM 1814 O O . THR B 1 60 ? 6.457 -12.734 -3.926 1 98.62 60 THR B O 1
ATOM 1817 N N . ILE B 1 61 ? 5.395 -11.5 -5.512 1 98.06 61 ILE B N 1
ATOM 1818 C CA . ILE B 1 61 ? 5.891 -10.203 -5.066 1 98.06 61 ILE B CA 1
ATOM 1819 C C . ILE B 1 61 ? 4.719 -9.242 -4.867 1 98.06 61 ILE B C 1
ATOM 1821 O O . ILE B 1 61 ? 4.055 -8.859 -5.832 1 98.06 61 ILE B O 1
ATOM 1825 N N . PRO B 1 62 ? 4.477 -8.859 -3.627 1 98 62 PRO B N 1
ATOM 1826 C CA . PRO B 1 62 ? 5.258 -9.125 -2.416 1 98 62 PRO B CA 1
ATOM 1827 C C . PRO B 1 62 ? 5.199 -10.586 -1.984 1 98 62 PRO B C 1
ATOM 1829 O O . PRO B 1 62 ? 4.348 -11.344 -2.457 1 98 62 PRO B O 1
ATOM 1832 N N . ARG B 1 63 ? 6.055 -10.961 -1.026 1 97.31 63 ARG B N 1
ATOM 1833 C CA . ARG B 1 63 ? 6.27 -12.375 -0.733 1 97.31 63 ARG B CA 1
ATOM 1834 C C . ARG B 1 63 ? 5.301 -12.867 0.339 1 97.31 63 ARG B C 1
ATOM 1836 O O . ARG B 1 63 ? 4.793 -13.984 0.26 1 97.31 63 ARG B O 1
ATOM 1843 N N . LEU B 1 64 ? 5.027 -12.023 1.342 1 97.75 64 LEU B N 1
ATOM 1844 C CA . LEU B 1 64 ? 4.355 -12.562 2.523 1 97.75 64 LEU B CA 1
ATOM 1845 C C . LEU B 1 64 ? 3.049 -11.82 2.789 1 97.75 64 LEU B C 1
ATOM 1847 O O . LEU B 1 64 ? 2.088 -12.406 3.287 1 97.75 64 LEU B O 1
ATOM 1851 N N . GLN B 1 65 ? 3.033 -10.523 2.496 1 98.62 65 GLN B N 1
ATOM 1852 C CA . GLN B 1 65 ? 1.861 -9.742 2.887 1 98.62 65 GLN B CA 1
ATOM 1853 C C . GLN B 1 65 ? 1.574 -8.633 1.876 1 98.62 65 GLN B C 1
ATOM 1855 O O . GLN B 1 65 ? 2.473 -8.203 1.153 1 98.62 65 GLN B O 1
ATOM 1860 N N . ILE B 1 66 ? 0.439 -8.258 1.846 1 98.81 66 ILE B N 1
ATOM 1861 C CA . ILE B 1 66 ? -0.062 -7.109 1.099 1 98.81 66 ILE B CA 1
ATOM 1862 C C . ILE B 1 66 ? -0.573 -6.047 2.068 1 98.81 66 ILE B C 1
ATOM 1864 O O . ILE B 1 66 ? -1.31 -6.355 3.008 1 98.81 66 ILE B O 1
ATOM 1868 N N . ILE B 1 67 ? -0.179 -4.789 1.844 1 98.88 67 ILE B N 1
ATOM 1869 C CA . ILE B 1 67 ? -0.55 -3.764 2.812 1 98.88 67 ILE B CA 1
ATOM 1870 C C . ILE B 1 67 ? -1.282 -2.627 2.105 1 98.88 67 ILE B C 1
ATOM 1872 O O . ILE B 1 67 ? -0.774 -2.061 1.135 1 98.88 67 ILE B O 1
ATOM 1876 N N . PHE B 1 68 ? -2.434 -2.248 2.527 1 98.75 68 PHE B N 1
ATOM 1877 C CA . PHE B 1 68 ? -3.168 -1.073 2.07 1 98.75 68 PHE B CA 1
ATOM 1878 C C . PHE B 1 68 ? -3.066 0.057 3.088 1 98.75 68 PHE B C 1
ATOM 1880 O O . PHE B 1 68 ? -3.168 -0.175 4.293 1 98.75 68 PHE B O 1
ATOM 1887 N N . ASN B 1 69 ? -2.873 1.248 2.582 1 98.56 69 ASN B N 1
ATOM 1888 C CA . ASN B 1 69 ? -2.789 2.426 3.439 1 98.56 69 ASN B CA 1
ATOM 1889 C C . ASN B 1 69 ? -4.152 3.094 3.609 1 98.56 69 ASN B C 1
ATOM 1891 O O . ASN B 1 69 ? -4.863 3.318 2.629 1 98.56 69 ASN B O 1
ATOM 1895 N N . GLY B 1 70 ? -4.469 3.391 4.77 1 97.94 70 GLY B N 1
ATOM 1896 C CA . GLY B 1 70 ? -5.617 4.266 4.938 1 97.94 70 GLY B CA 1
ATOM 1897 C C . GLY B 1 70 ? -5.418 5.637 4.316 1 97.94 70 GLY B C 1
ATOM 1898 O O . GLY B 1 70 ? -4.293 6.012 3.979 1 97.94 70 GLY B O 1
ATOM 1899 N N . PRO B 1 71 ? -6.465 6.473 4.227 1 97.31 71 PRO B N 1
ATOM 1900 C CA . PRO B 1 71 ? -7.84 6.164 4.625 1 97.31 71 PRO B CA 1
ATOM 1901 C C . PRO B 1 71 ? -8.5 5.145 3.703 1 97.31 71 PRO B C 1
ATOM 1903 O O . PRO B 1 71 ? -8.039 4.93 2.58 1 97.31 71 PRO B O 1
ATOM 1906 N N . PHE B 1 72 ? -9.57 4.496 4.184 1 97.94 72 PHE B N 1
ATOM 1907 C CA . PHE B 1 72 ? -10.234 3.434 3.438 1 97.94 72 PHE B CA 1
ATOM 1908 C C . PHE B 1 72 ? -11.625 3.877 2.994 1 97.94 72 PHE B C 1
ATOM 1910 O O . PHE B 1 72 ? -12.57 3.09 3.031 1 97.94 72 PHE B O 1
ATOM 1917 N N . ASP B 1 73 ? -11.656 5.121 2.502 1 96.5 73 ASP B N 1
ATOM 1918 C CA . ASP B 1 73 ? -12.938 5.699 2.109 1 96.5 73 ASP B CA 1
ATOM 1919 C C . ASP B 1 73 ? -13.242 5.422 0.64 1 96.5 73 ASP B C 1
ATOM 1921 O O . ASP B 1 73 ? -14.375 5.605 0.187 1 96.5 73 ASP B O 1
ATOM 1925 N N . VAL B 1 74 ? -12.219 4.984 -0.103 1 97.25 74 VAL B N 1
ATOM 1926 C CA . VAL B 1 74 ? -12.398 4.672 -1.517 1 97.25 74 VAL B CA 1
ATOM 1927 C C . VAL B 1 74 ? -11.727 3.34 -1.842 1 97.25 74 VAL B C 1
ATOM 1929 O O . VAL B 1 74 ? -10.805 2.918 -1.141 1 97.25 74 VAL B O 1
ATOM 1932 N N . LYS B 1 75 ? -12.219 2.666 -2.875 1 98.44 75 LYS B N 1
ATOM 1933 C CA . LYS B 1 75 ? -11.594 1.43 -3.33 1 98.44 75 LYS B CA 1
ATOM 1934 C C . LYS B 1 75 ? -10.133 1.662 -3.707 1 98.44 75 LYS B C 1
ATOM 1936 O O . LYS B 1 75 ? -9.797 2.666 -4.34 1 98.44 75 LYS B O 1
ATOM 1941 N N . GLN B 1 76 ? -9.289 0.755 -3.34 1 98.56 76 GLN B N 1
ATOM 1942 C CA . GLN B 1 76 ? -7.863 0.809 -3.658 1 98.56 76 GLN B CA 1
ATOM 1943 C C . GLN B 1 76 ? -7.426 -0.438 -4.422 1 98.56 76 GLN B C 1
ATOM 1945 O O . GLN B 1 76 ? -8.086 -1.478 -4.352 1 98.56 76 GLN B O 1
ATOM 1950 N N . TYR B 1 77 ? -6.305 -0.31 -5.16 1 98.38 77 TYR B N 1
ATOM 1951 C CA . TYR B 1 77 ? -5.75 -1.436 -5.902 1 98.38 77 TYR B CA 1
ATOM 1952 C C . TYR B 1 77 ? -4.242 -1.537 -5.691 1 98.38 77 TYR B C 1
ATOM 1954 O O . TYR B 1 77 ? -3.564 -0.522 -5.52 1 98.38 77 TYR B O 1
ATOM 1962 N N . CYS B 1 78 ? -3.791 -2.707 -5.688 1 98.12 78 CYS B N 1
ATOM 1963 C CA . CYS B 1 78 ? -2.357 -2.947 -5.809 1 98.12 78 CYS B CA 1
ATOM 1964 C C . CYS B 1 78 ? -2.076 -4.137 -6.719 1 98.12 78 CYS B C 1
ATOM 1966 O O . CYS B 1 78 ? -3.004 -4.816 -7.16 1 98.12 78 CYS B O 1
ATOM 1968 N N . LYS B 1 79 ? -0.795 -4.273 -7.027 1 98.12 79 LYS B N 1
ATOM 1969 C CA . LYS B 1 79 ? -0.409 -5.371 -7.906 1 98.12 79 LYS B CA 1
ATOM 1970 C C . LYS B 1 79 ? 0.45 -6.395 -7.164 1 98.12 79 LYS B C 1
ATOM 1972 O O . LYS B 1 79 ? 1.281 -6.023 -6.332 1 98.12 79 LYS B O 1
ATOM 1977 N N . VAL B 1 80 ? 0.195 -7.59 -7.488 1 98.5 80 VAL B N 1
ATOM 1978 C CA . VAL B 1 80 ? 1.024 -8.711 -7.055 1 98.5 80 VAL B CA 1
ATOM 1979 C C . VAL B 1 80 ? 1.605 -9.422 -8.273 1 98.5 80 VAL B C 1
ATOM 1981 O O . VAL B 1 80 ? 0.871 -9.797 -9.195 1 98.5 80 VAL B O 1
ATOM 1984 N N . LYS B 1 81 ? 2.867 -9.57 -8.258 1 98.69 81 LYS B N 1
ATOM 1985 C CA . LYS B 1 81 ? 3.496 -10.32 -9.344 1 98.69 81 LYS B CA 1
ATOM 1986 C C . LYS B 1 81 ? 3.633 -11.797 -8.984 1 98.69 81 LYS B C 1
ATOM 1988 O O . LYS B 1 81 ? 4.207 -12.141 -7.945 1 98.69 8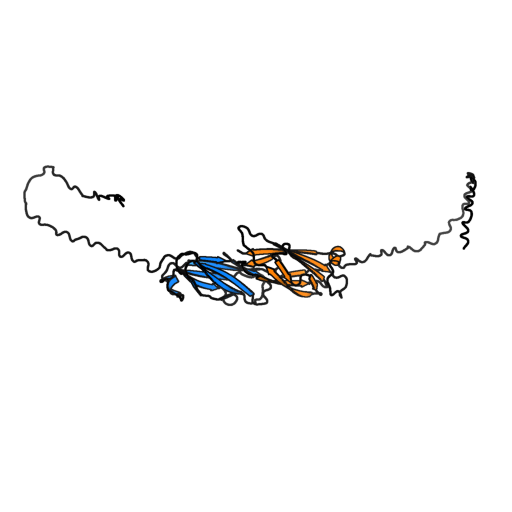1 LYS B O 1
ATOM 1993 N N . LEU B 1 82 ? 3.109 -12.625 -9.742 1 98.69 82 LEU B N 1
ATOM 1994 C CA . LEU B 1 82 ? 3.234 -14.078 -9.641 1 98.69 82 LEU B CA 1
ATOM 1995 C C . LEU B 1 82 ? 4.242 -14.609 -10.648 1 98.69 82 LEU B C 1
ATOM 1997 O O . LEU B 1 82 ? 4.117 -14.352 -11.852 1 98.69 82 LEU B O 1
ATOM 2001 N N . VAL B 1 83 ? 5.219 -15.375 -10.156 1 98.5 83 VAL B N 1
ATOM 2002 C CA . VAL B 1 83 ? 6.27 -15.875 -11.031 1 98.5 83 VAL B CA 1
ATOM 2003 C C . VAL B 1 83 ? 6.375 -17.391 -10.898 1 98.5 83 VAL B C 1
ATOM 2005 O O . VAL B 1 83 ? 6.574 -17.906 -9.797 1 98.5 83 VAL B O 1
ATOM 2008 N N . ASN B 1 84 ? 6.195 -18.109 -11.992 1 98.25 84 ASN B N 1
ATOM 2009 C CA . ASN B 1 84 ? 6.516 -19.531 -12.039 1 98.25 84 ASN B CA 1
ATOM 2010 C C . ASN B 1 84 ? 8.008 -19.766 -12.266 1 98.25 84 ASN B C 1
ATOM 2012 O O . ASN B 1 84 ? 8.508 -19.594 -13.375 1 98.25 84 ASN B O 1
ATOM 2016 N N . THR B 1 85 ? 8.641 -20.156 -11.195 1 97.69 85 THR B N 1
ATOM 2017 C CA . THR B 1 85 ? 10.086 -20.344 -11.297 1 97.69 85 THR B CA 1
ATOM 2018 C C . THR B 1 85 ? 10.438 -21.797 -11.602 1 97.69 85 THR B C 1
ATOM 2020 O O . THR B 1 85 ? 11.609 -22.172 -11.539 1 97.69 85 THR B O 1
ATOM 2023 N N . SER B 1 86 ? 9.445 -22.562 -11.844 1 94.25 86 SER B N 1
ATOM 2024 C CA . SER B 1 86 ? 9.664 -23.984 -12.109 1 94.25 86 SER B CA 1
ATOM 2025 C C . SER B 1 86 ? 9.828 -24.25 -13.609 1 94.25 86 SER B C 1
ATOM 2027 O O . SER B 1 86 ? 9.641 -23.344 -14.422 1 94.25 86 SER B O 1
ATOM 2029 N N . GLY B 1 87 ? 10.234 -25.469 -13.992 1 93.19 87 GLY B N 1
ATOM 2030 C CA . GLY B 1 87 ? 10.438 -25.859 -15.375 1 93.19 87 GLY B CA 1
ATOM 2031 C C . GLY B 1 87 ? 9.195 -26.438 -16.016 1 93.19 87 GLY B C 1
ATOM 2032 O O . GLY B 1 87 ? 9.258 -26.984 -17.125 1 93.19 87 GLY B O 1
ATOM 2033 N N . ARG B 1 88 ? 8.07 -26.312 -15.344 1 92.56 88 ARG B N 1
ATOM 2034 C CA . ARG B 1 88 ? 6.809 -26.828 -15.852 1 92.56 88 ARG B CA 1
ATOM 2035 C C . ARG B 1 88 ? 5.688 -25.812 -15.703 1 92.56 88 ARG B C 1
ATOM 2037 O O . ARG B 1 88 ? 5.828 -24.828 -14.969 1 92.56 88 ARG B O 1
ATOM 2044 N N . GLY B 1 89 ? 4.641 -26.125 -16.438 1 95 89 GLY B N 1
ATOM 2045 C CA . GLY B 1 89 ? 3.469 -25.281 -16.25 1 95 89 GLY B CA 1
ATOM 2046 C C . GLY B 1 89 ? 2.785 -25.484 -14.914 1 95 89 GLY B C 1
ATOM 2047 O O . GLY B 1 89 ? 2.797 -26.594 -14.367 1 95 89 GLY B O 1
ATOM 2048 N N . ILE B 1 90 ? 2.133 -24.375 -14.531 1 96.81 90 ILE B N 1
ATOM 2049 C CA . ILE B 1 90 ? 1.375 -24.5 -13.289 1 96.81 90 ILE B CA 1
ATOM 2050 C C . ILE B 1 90 ? -0.04 -23.969 -13.492 1 96.81 90 ILE B C 1
ATOM 2052 O O . ILE B 1 90 ? -0.254 -23.047 -14.289 1 96.81 90 ILE B O 1
ATOM 2056 N N . GLY B 1 91 ? -0.975 -24.609 -12.859 1 97.12 91 GLY B N 1
ATOM 2057 C CA . GLY B 1 91 ? -2.279 -24.031 -12.586 1 97.12 91 GLY B CA 1
ATOM 2058 C C . GLY B 1 91 ? -2.359 -23.359 -11.219 1 97.12 91 GLY B C 1
ATOM 2059 O O . GLY B 1 91 ? -1.774 -23.844 -10.25 1 97.12 91 GLY B O 1
ATOM 2060 N N . TRP B 1 92 ? -3.1 -22.188 -11.172 1 98.19 92 TRP B N 1
ATOM 2061 C CA . TRP B 1 92 ? -3.09 -21.438 -9.922 1 98.19 92 TRP B CA 1
ATOM 2062 C C . TRP B 1 92 ? -4.445 -20.781 -9.664 1 98.19 92 TRP B C 1
ATOM 2064 O O . TRP B 1 92 ? -5.223 -20.562 -10.602 1 98.19 92 TRP B O 1
ATOM 2074 N N . THR B 1 93 ? -4.727 -20.484 -8.398 1 98.69 93 THR B N 1
ATOM 2075 C CA . THR B 1 93 ? -5.949 -19.797 -8 1 98.69 93 THR B CA 1
ATOM 2076 C C . THR B 1 93 ? -5.719 -18.984 -6.727 1 98.69 93 THR B C 1
ATOM 2078 O O . THR B 1 93 ? -4.961 -19.406 -5.848 1 98.69 93 THR B O 1
ATOM 2081 N N . PHE B 1 94 ? -6.348 -17.844 -6.648 1 98.88 94 PHE B N 1
ATOM 2082 C CA . PHE B 1 94 ? -6.445 -17 -5.457 1 98.88 94 PHE B CA 1
ATOM 2083 C C . PHE B 1 94 ? -7.863 -17.016 -4.902 1 98.88 94 PHE B C 1
ATOM 2085 O O . PHE B 1 94 ? -8.836 -16.969 -5.66 1 98.88 94 PHE B O 1
ATOM 2092 N N . LYS B 1 95 ? -7.918 -17.031 -3.576 1 98.5 95 LYS B N 1
ATOM 2093 C CA . LYS B 1 95 ? -9.203 -17 -2.893 1 98.5 95 LYS B CA 1
ATOM 2094 C C . LYS B 1 95 ? -9.141 -16.125 -1.64 1 98.5 95 LYS B C 1
ATOM 2096 O O . LYS B 1 95 ? -8.578 -16.547 -0.621 1 98.5 95 LYS B O 1
ATOM 2101 N N . PRO B 1 96 ? -9.703 -14.93 -1.73 1 98.81 96 PRO B N 1
ATOM 2102 C CA . PRO B 1 96 ? -9.727 -14.125 -0.509 1 98.81 96 PRO B CA 1
ATOM 2103 C C . PRO B 1 96 ? -10.656 -14.695 0.559 1 98.81 96 PRO B C 1
ATOM 2105 O O . PRO B 1 96 ? -11.719 -15.227 0.236 1 98.81 96 PRO B O 1
ATOM 2108 N N . THR B 1 97 ? -10.227 -14.523 1.854 1 98.69 97 THR B N 1
ATOM 2109 C CA . THR B 1 97 ? -11.062 -14.945 2.973 1 98.69 97 THR B CA 1
ATOM 2110 C C . THR B 1 97 ? -12.25 -14 3.15 1 98.69 97 THR B C 1
ATOM 2112 O O . THR B 1 97 ? -13.242 -14.352 3.797 1 98.69 97 THR B O 1
ATOM 2115 N N . ASN B 1 98 ? -12.125 -12.805 2.676 1 98.62 98 ASN B N 1
ATOM 2116 C CA . ASN B 1 98 ? -13.172 -11.789 2.736 1 98.62 98 ASN B CA 1
ATOM 2117 C C . ASN B 1 98 ? -13.523 -11.266 1.349 1 98.62 98 ASN B C 1
ATOM 2119 O O . ASN B 1 98 ? -12.977 -10.25 0.908 1 98.62 98 ASN B O 1
ATOM 2123 N N . ILE B 1 99 ? -14.5 -11.898 0.74 1 98.12 99 ILE B N 1
ATOM 2124 C CA . ILE B 1 99 ? -14.836 -11.633 -0.655 1 98.12 99 ILE B CA 1
ATOM 2125 C C . ILE B 1 99 ? -15.602 -10.32 -0.761 1 98.12 99 ILE B C 1
ATOM 2127 O O . ILE B 1 99 ? -15.781 -9.781 -1.857 1 98.12 99 ILE B O 1
ATOM 2131 N N . LYS B 1 100 ? -16.094 -9.797 0.364 1 98.06 100 LYS B N 1
ATOM 2132 C CA . LYS B 1 100 ? -16.812 -8.523 0.347 1 98.06 100 LYS B CA 1
ATOM 2133 C C . LYS B 1 100 ? -15.836 -7.352 0.285 1 98.06 100 LYS B C 1
ATOM 2135 O O . LYS B 1 100 ? -16.156 -6.293 -0.252 1 98.06 100 LYS B O 1
ATOM 2140 N N . ARG B 1 101 ? -14.648 -7.5 0.773 1 98.44 101 ARG B N 1
ATOM 2141 C CA . ARG B 1 101 ? -13.695 -6.406 0.914 1 98.44 101 ARG B CA 1
ATOM 2142 C C . ARG B 1 101 ? -12.578 -6.523 -0.116 1 98.44 101 ARG B C 1
ATOM 2144 O O . ARG B 1 101 ? -12.078 -5.516 -0.618 1 98.44 101 ARG B O 1
ATOM 2151 N N . VAL B 1 102 ? -12.203 -7.766 -0.399 1 98.88 102 VAL B N 1
ATOM 2152 C CA . VAL B 1 102 ? -11.023 -8.008 -1.216 1 98.88 102 VAL B CA 1
ATOM 2153 C C . VAL B 1 102 ? -11.438 -8.602 -2.562 1 98.88 102 VAL B C 1
ATOM 2155 O O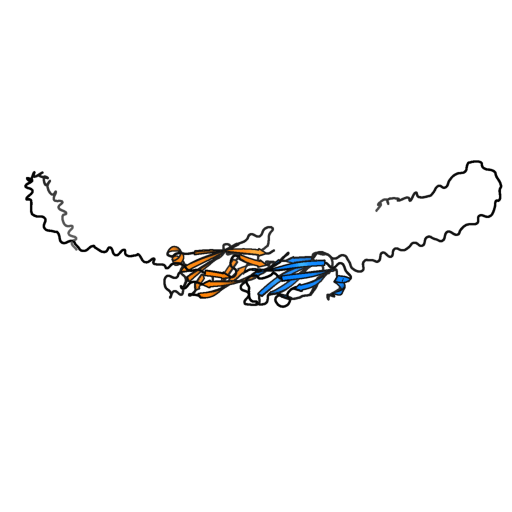 . VAL B 1 102 ? -12.211 -9.555 -2.617 1 98.88 102 VAL B O 1
ATOM 2158 N N . THR B 1 103 ? -10.852 -8.008 -3.635 1 98.81 103 THR B N 1
ATOM 2159 C CA . THR B 1 103 ? -11.055 -8.547 -4.977 1 98.81 103 THR B CA 1
ATOM 2160 C C . THR B 1 103 ? -9.711 -8.914 -5.613 1 98.81 103 THR B C 1
ATOM 2162 O O . THR B 1 103 ? -8.68 -8.328 -5.277 1 98.81 103 THR B O 1
ATOM 2165 N N . VAL B 1 104 ? -9.789 -9.906 -6.457 1 98.81 104 VAL B N 1
ATOM 2166 C CA . VAL B 1 104 ? -8.578 -10.359 -7.137 1 98.81 104 VAL B CA 1
ATOM 2167 C C . VAL B 1 104 ? -8.875 -10.586 -8.617 1 98.81 104 VAL B C 1
ATOM 2169 O O . VAL B 1 104 ? -9.875 -11.234 -8.969 1 98.81 104 VAL B O 1
ATOM 2172 N N . THR B 1 105 ? -7.961 -10.031 -9.5 1 98.69 105 THR B N 1
ATOM 2173 C CA . THR B 1 105 ? -8.148 -10.188 -10.938 1 98.69 105 THR B CA 1
ATOM 2174 C C . THR B 1 105 ? -6.801 -10.336 -11.648 1 98.69 105 THR B C 1
ATOM 2176 O O . THR B 1 105 ? -5.973 -9.43 -11.609 1 98.69 105 THR B O 1
ATOM 2179 N N . PRO B 1 106 ? -6.602 -11.477 -12.477 1 98.5 106 PRO B N 1
ATOM 2180 C CA . PRO B 1 106 ? -7.48 -12.648 -12.516 1 98.5 106 PRO B CA 1
ATOM 2181 C C . PRO B 1 106 ? -7.414 -13.477 -11.242 1 98.5 106 PRO B C 1
ATOM 2183 O O . PRO B 1 106 ? -6.457 -13.359 -10.469 1 98.5 106 PRO B O 1
ATOM 2186 N N . GLU B 1 107 ? -8.398 -14.328 -10.984 1 98.31 107 GLU B N 1
ATOM 2187 C CA . GLU B 1 107 ? -8.469 -15.117 -9.758 1 98.31 107 GLU B CA 1
ATOM 2188 C C . GLU B 1 107 ? -7.793 -16.469 -9.938 1 98.31 107 GLU B C 1
ATOM 2190 O O . GLU B 1 107 ? -7.469 -17.141 -8.953 1 98.31 107 GLU B O 1
ATOM 2195 N N . SER B 1 108 ? -7.719 -16.891 -11.188 1 98.56 108 SER B N 1
ATOM 2196 C CA . SER B 1 108 ? -7.098 -18.172 -11.508 1 98.56 108 SER B CA 1
ATOM 2197 C C . SER B 1 108 ? -6.574 -18.203 -12.938 1 98.56 108 SER B C 1
ATOM 2199 O O . SER B 1 108 ? -6.914 -17.328 -13.742 1 98.56 108 SER B O 1
ATOM 2201 N N . GLY B 1 109 ? -5.625 -19.125 -13.18 1 98 109 GLY B N 1
ATOM 2202 C CA . GLY B 1 109 ? -5.078 -19.25 -14.523 1 98 109 GLY B CA 1
ATOM 2203 C C . GLY B 1 109 ? -3.992 -20.312 -14.625 1 98 109 GLY B C 1
ATOM 2204 O O . GLY B 1 109 ? -3.887 -21.188 -13.766 1 98 109 GLY B O 1
ATOM 2205 N N . VAL B 1 110 ? -3.398 -20.359 -15.766 1 97.62 110 VAL B N 1
ATOM 2206 C CA . VAL B 1 110 ? -2.238 -21.203 -16.031 1 97.62 110 VAL B CA 1
ATOM 2207 C C . VAL B 1 110 ? -1.036 -20.344 -16.391 1 97.62 110 VAL B C 1
ATOM 2209 O O . VAL B 1 110 ? -1.187 -19.297 -17.016 1 97.62 110 VAL B O 1
ATOM 2212 N N . LEU B 1 111 ? 0.036 -20.734 -15.945 1 96.62 111 LEU B N 1
ATOM 2213 C CA . LEU B 1 111 ? 1.286 -20.016 -16.203 1 96.62 111 LEU B CA 1
ATOM 2214 C C . LEU B 1 111 ? 2.361 -20.984 -16.703 1 96.62 111 LEU B C 1
ATOM 2216 O O . LEU B 1 111 ? 2.578 -22.047 -16.109 1 96.62 111 LEU B O 1
ATOM 2220 N N . GLY B 1 112 ? 2.982 -20.656 -17.797 1 96 112 GLY B N 1
ATOM 2221 C CA . GLY B 1 112 ? 4.051 -21.484 -18.344 1 96 112 GLY B CA 1
ATOM 2222 C C . GLY B 1 112 ? 5.332 -21.422 -17.531 1 96 112 GLY B C 1
ATOM 2223 O O . GLY B 1 112 ? 5.43 -20.625 -16.594 1 96 112 GLY B O 1
ATOM 2224 N N . PRO B 1 113 ? 6.336 -22.328 -17.906 1 95.31 113 PRO B N 1
ATOM 2225 C CA . PRO B 1 113 ? 7.621 -22.312 -17.203 1 95.31 113 PRO B CA 1
ATOM 2226 C C . PRO B 1 113 ? 8.336 -20.969 -17.297 1 95.31 113 PRO B C 1
ATOM 2228 O O . PRO B 1 113 ? 8.43 -20.391 -18.391 1 95.31 113 PRO B O 1
ATOM 2231 N N . ASN B 1 114 ? 8.703 -20.391 -16.156 1 97 114 ASN B N 1
ATOM 2232 C CA . ASN B 1 114 ? 9.5 -19.172 -16.047 1 97 114 ASN B CA 1
ATOM 2233 C C . ASN B 1 114 ? 8.703 -17.953 -16.5 1 97 114 ASN B C 1
ATOM 2235 O O . ASN B 1 114 ? 9.289 -16.922 -16.844 1 97 114 ASN B O 1
ATOM 2239 N N . GLU B 1 115 ? 7.398 -18.094 -16.547 1 97.12 115 GLU B N 1
ATOM 2240 C CA . GLU B 1 115 ? 6.535 -16.969 -16.891 1 97.12 115 GLU B CA 1
ATOM 2241 C C . GLU B 1 115 ? 6 -16.281 -15.648 1 97.12 115 GLU B C 1
ATOM 2243 O O . GLU B 1 115 ? 6.059 -16.828 -14.547 1 97.12 115 GLU B O 1
ATOM 2248 N N . SER B 1 116 ? 5.57 -15.062 -15.844 1 98.5 116 SER B N 1
ATOM 2249 C CA . SER B 1 116 ? 4.984 -14.289 -14.75 1 98.5 116 SER B CA 1
ATOM 2250 C C . SER B 1 116 ? 3.688 -13.609 -15.188 1 98.5 116 SER B C 1
ATOM 2252 O O . SER B 1 116 ? 3.422 -13.477 -16.375 1 98.5 116 SER B O 1
ATOM 2254 N N . ILE B 1 117 ? 2.932 -13.258 -14.273 1 98.38 117 ILE B N 1
ATOM 2255 C CA . ILE B 1 117 ? 1.7 -12.508 -14.508 1 98.38 117 ILE B CA 1
ATOM 2256 C C . ILE B 1 117 ? 1.463 -11.531 -13.359 1 98.38 117 ILE B C 1
ATOM 2258 O O . ILE B 1 117 ? 1.844 -11.797 -12.219 1 98.38 117 ILE B O 1
ATOM 2262 N N . LEU B 1 118 ? 0.878 -10.359 -13.656 1 98.25 118 LEU B N 1
ATOM 2263 C CA . LEU B 1 118 ? 0.459 -9.398 -12.641 1 98.25 118 LEU B CA 1
ATOM 2264 C C . LEU B 1 118 ? -0.996 -9.625 -12.242 1 98.25 118 LEU B C 1
ATOM 2266 O O . LEU B 1 118 ? -1.875 -9.688 -13.102 1 98.25 118 LEU B O 1
ATOM 2270 N N . ILE B 1 119 ? -1.162 -9.742 -10.992 1 98.56 119 ILE B N 1
ATOM 2271 C CA . ILE B 1 119 ? -2.482 -9.891 -10.391 1 98.56 119 ILE B CA 1
ATOM 2272 C C . ILE B 1 119 ? -2.893 -8.578 -9.719 1 98.56 119 ILE B C 1
ATOM 2274 O O . ILE B 1 119 ? -2.096 -7.961 -9.016 1 98.56 119 ILE B O 1
ATOM 2278 N N . VAL B 1 120 ? -4.102 -8.148 -10 1 98.75 120 VAL B N 1
ATOM 2279 C CA . VAL B 1 120 ? -4.605 -6.941 -9.359 1 98.75 120 VAL B CA 1
ATOM 2280 C C . VAL B 1 120 ? -5.457 -7.316 -8.148 1 98.75 120 VAL B C 1
ATOM 2282 O O . VAL B 1 120 ? -6.418 -8.078 -8.266 1 98.75 120 VAL B O 1
ATOM 2285 N N . VAL B 1 121 ? -5.066 -6.781 -7.027 1 98.88 121 VAL B N 1
ATOM 2286 C CA . VAL B 1 121 ? -5.824 -6.969 -5.793 1 98.88 121 VAL B CA 1
ATOM 2287 C C . VAL B 1 121 ? -6.516 -5.664 -5.41 1 98.88 121 VAL B C 1
ATOM 2289 O O . VAL B 1 121 ? -5.871 -4.621 -5.301 1 98.88 121 VAL B O 1
ATOM 2292 N N . GLY B 1 122 ? -7.785 -5.75 -5.203 1 98.88 122 GLY B N 1
ATOM 2293 C CA . GLY B 1 122 ? -8.578 -4.605 -4.781 1 98.88 122 GLY B CA 1
ATOM 2294 C C . GLY B 1 122 ? -9.016 -4.684 -3.33 1 98.88 122 GLY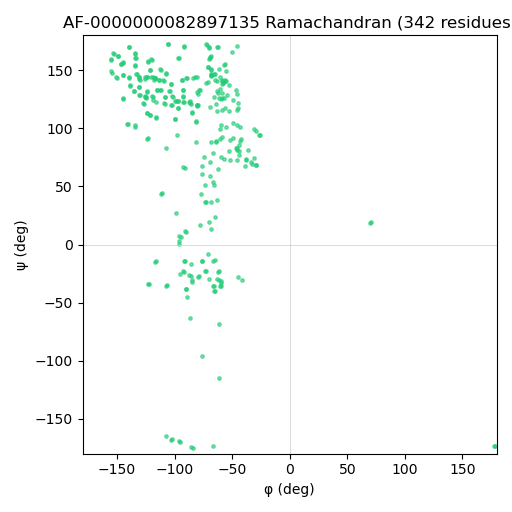 B C 1
ATOM 2295 O O . GLY B 1 122 ? -9.281 -5.77 -2.812 1 98.88 122 GLY B O 1
ATOM 2296 N N . CYS B 1 123 ? -9.109 -3.561 -2.711 1 98.81 123 CYS B N 1
ATOM 2297 C CA . CYS B 1 123 ? -9.664 -3.4 -1.373 1 98.81 123 CYS B CA 1
ATOM 2298 C C . CYS B 1 123 ? -10.852 -2.445 -1.388 1 98.81 123 CYS B C 1
ATOM 2300 O O . CYS B 1 123 ? -10.688 -1.251 -1.645 1 98.81 123 CYS B O 1
ATOM 2302 N N . GLU B 1 124 ? -12.031 -2.969 -1.141 1 98.75 124 GLU B N 1
ATOM 2303 C CA . GLU B 1 124 ? -13.242 -2.158 -1.101 1 98.75 124 GLU B CA 1
ATOM 2304 C C . GLU B 1 124 ? -13.203 -1.168 0.059 1 98.75 124 GLU B C 1
ATOM 2306 O O . GLU B 1 124 ? -12.602 -1.441 1.098 1 98.75 124 GLU B O 1
ATOM 2311 N N . ALA B 1 125 ? -13.859 0.01 -0.267 1 98.38 125 ALA B N 1
ATOM 2312 C CA . ALA B 1 125 ? -14.008 0.96 0.833 1 98.38 125 ALA B CA 1
ATOM 2313 C C . ALA B 1 125 ? -14.727 0.322 2.016 1 98.38 125 ALA B C 1
ATOM 2315 O O . ALA B 1 125 ? -15.648 -0.483 1.831 1 98.38 125 ALA B O 1
ATOM 2316 N N . PHE B 1 126 ? -14.289 0.647 3.252 1 97.56 126 PHE B N 1
ATOM 2317 C CA . PHE B 1 126 ? -14.961 0.125 4.434 1 97.56 126 PHE B CA 1
ATOM 2318 C C . PHE B 1 126 ? -14.773 1.063 5.621 1 97.56 126 PHE B C 1
ATOM 2320 O O . PHE B 1 126 ? -13.883 1.913 5.613 1 97.56 126 PHE B O 1
ATOM 2327 N N . ARG B 1 127 ? -15.531 0.909 6.629 1 95.12 127 ARG B N 1
ATOM 2328 C CA . ARG B 1 127 ? -15.438 1.713 7.844 1 95.12 127 ARG B CA 1
ATOM 2329 C C . ARG B 1 127 ? -14.43 1.114 8.82 1 95.12 127 ARG B C 1
ATOM 2331 O O . ARG B 1 127 ? -14.547 -0.055 9.195 1 95.12 127 ARG B O 1
ATOM 2338 N N . VAL B 1 128 ? -13.508 1.962 9.109 1 93.44 128 VAL B N 1
ATOM 2339 C CA . VAL B 1 128 ? -12.461 1.518 10.023 1 93.44 128 VAL B CA 1
ATOM 2340 C C . VAL B 1 128 ? -12.969 1.588 11.461 1 93.44 128 VAL B C 1
ATOM 2342 O O . VAL B 1 128 ? -13.344 2.66 11.945 1 93.44 128 VAL B O 1
ATOM 2345 N N . GLY B 1 129 ? -12.984 0.512 12.109 1 86.94 129 GLY B N 1
ATOM 2346 C CA . GLY B 1 129 ? -13.328 0.474 13.523 1 86.94 129 GLY B CA 1
ATOM 2347 C C . GLY B 1 129 ? -12.109 0.49 14.43 1 86.94 129 GLY B C 1
ATOM 2348 O O . GLY B 1 129 ? -11.016 0.86 14 1 86.94 129 GLY B O 1
ATOM 2349 N N . LYS B 1 130 ? -12.25 0.25 15.695 1 84.06 130 LYS B N 1
ATOM 2350 C CA . LYS B 1 130 ? -11.18 0.254 16.688 1 84.06 130 LYS B CA 1
ATOM 2351 C C . LYS B 1 130 ? -10.109 -0.786 16.359 1 84.06 130 LYS B C 1
ATOM 2353 O O . LYS B 1 130 ? -8.914 -0.526 16.5 1 84.06 130 LYS B O 1
ATOM 2358 N N . ASP B 1 131 ? -10.609 -1.841 15.844 1 87.69 131 ASP B N 1
ATOM 2359 C CA . ASP B 1 131 ? -9.68 -2.916 15.523 1 87.69 131 ASP B CA 1
ATOM 2360 C C . ASP B 1 131 ? -9.945 -3.492 14.141 1 87.69 131 ASP B C 1
ATOM 2362 O O . ASP B 1 131 ? -10.938 -4.191 13.938 1 87.69 131 ASP B O 1
ATOM 2366 N N . VAL B 1 132 ? -9.109 -3.051 13.258 1 92.06 132 VAL B N 1
ATOM 2367 C CA . VAL B 1 132 ? -9.273 -3.629 11.93 1 92.06 132 VAL B CA 1
ATOM 2368 C C . VAL B 1 132 ? -8.492 -4.941 11.836 1 92.06 132 VAL B C 1
ATOM 2370 O O . VAL B 1 132 ? -7.285 -4.973 12.078 1 92.06 132 VAL B O 1
ATOM 2373 N N . ARG B 1 133 ? -9.211 -6.059 11.539 1 95.06 133 ARG B N 1
ATOM 2374 C CA . ARG B 1 133 ? -8.586 -7.375 11.406 1 95.06 133 ARG B CA 1
ATOM 2375 C C . ARG B 1 133 ? -7.984 -7.562 10.016 1 95.06 133 ARG B C 1
ATOM 2377 O O . ARG B 1 133 ? -8.516 -7.051 9.031 1 95.06 133 ARG B O 1
ATOM 2384 N N . SER B 1 134 ? -6.914 -8.227 10 1 98.19 134 SER B N 1
ATOM 2385 C CA . SER B 1 134 ? -6.312 -8.586 8.719 1 98.19 134 SER B CA 1
ATOM 2386 C C . SER B 1 134 ? -7.168 -9.602 7.973 1 98.19 134 SER B C 1
ATOM 2388 O O . SER B 1 134 ? -7.91 -10.367 8.586 1 98.19 134 SER B O 1
ATOM 2390 N N . ASP B 1 135 ? -7.145 -9.617 6.762 1 98.62 135 ASP B N 1
ATOM 2391 C CA . ASP B 1 135 ? -7.68 -10.656 5.891 1 98.62 135 ASP B CA 1
ATOM 2392 C C . ASP B 1 135 ? -6.555 -11.492 5.277 1 98.62 135 ASP B C 1
ATOM 2394 O O . ASP B 1 135 ? -5.379 -11.266 5.566 1 98.62 135 ASP B O 1
ATOM 2398 N N . VAL B 1 136 ? -6.949 -12.57 4.586 1 98.88 136 VAL B N 1
ATOM 2399 C CA . VAL B 1 136 ? -5.961 -13.453 3.969 1 98.88 136 VAL B CA 1
ATOM 2400 C C . VAL B 1 136 ? -6.34 -13.711 2.514 1 98.88 136 VAL B C 1
ATOM 2402 O O . VAL B 1 136 ? -7.512 -13.938 2.199 1 98.88 136 VAL B O 1
ATOM 2405 N N . LEU B 1 137 ? -5.363 -13.633 1.646 1 98.88 137 LEU B N 1
ATOM 2406 C CA . LEU B 1 137 ? -5.484 -14.117 0.275 1 98.88 137 LEU B CA 1
ATOM 2407 C C . LEU B 1 137 ? -4.84 -15.492 0.127 1 98.88 137 LEU B C 1
ATOM 2409 O O . LEU B 1 137 ? -3.615 -15.617 0.17 1 98.88 137 LEU B O 1
ATOM 2413 N N . ILE B 1 138 ? -5.629 -16.484 -0.014 1 98.88 138 ILE B N 1
ATOM 2414 C CA . ILE B 1 138 ? -5.156 -17.859 -0.141 1 98.88 138 ILE B CA 1
ATOM 2415 C C . ILE B 1 138 ? -4.707 -18.125 -1.577 1 98.88 138 ILE B C 1
ATOM 2417 O O . ILE B 1 138 ? -5.492 -17.969 -2.516 1 98.88 138 ILE B O 1
ATOM 2421 N N . PHE B 1 139 ? -3.451 -18.469 -1.75 1 98.81 139 PHE B N 1
ATOM 2422 C CA . PHE B 1 139 ? -2.844 -18.781 -3.035 1 98.81 139 PHE B CA 1
ATOM 2423 C C . PHE B 1 139 ? -2.562 -20.281 -3.145 1 98.81 139 PHE B C 1
ATOM 2425 O O . PHE B 1 139 ? -1.859 -20.844 -2.305 1 98.81 139 PHE B O 1
ATOM 2432 N N . GLU B 1 140 ? -3.133 -20.938 -4.129 1 98.62 140 GLU B N 1
ATOM 2433 C CA . GLU B 1 140 ? -2.881 -22.344 -4.383 1 98.62 140 GLU B CA 1
ATOM 2434 C C . GLU B 1 140 ? -2.385 -22.578 -5.809 1 98.62 140 GLU B C 1
ATOM 2436 O O . GLU B 1 140 ? -2.812 -21.891 -6.734 1 98.62 140 GLU B O 1
ATOM 2441 N N . TRP B 1 141 ? -1.479 -23.547 -5.906 1 98.06 141 TRP B N 1
ATOM 2442 C CA . TRP B 1 141 ? -1.016 -23.891 -7.246 1 98.06 141 TRP B CA 1
ATOM 2443 C C . TRP B 1 141 ? -0.645 -25.359 -7.348 1 98.06 141 TRP B C 1
ATOM 2445 O O . TRP B 1 141 ? -0.525 -26.047 -6.328 1 98.06 141 TRP B O 1
ATOM 2455 N N . VAL B 1 142 ? -0.562 -25.859 -8.57 1 97 142 VAL B N 1
ATOM 2456 C CA . VAL B 1 142 ? -0.257 -27.25 -8.891 1 97 142 VAL B CA 1
ATOM 2457 C C . VAL B 1 142 ? 0.344 -27.328 -10.297 1 97 142 VAL B C 1
ATOM 2459 O O . VAL B 1 142 ? 0.054 -26.484 -11.156 1 97 142 VAL B O 1
ATOM 2462 N N . SER B 1 143 ? 1.179 -28.297 -10.445 1 95.44 143 SER B N 1
ATOM 2463 C CA . SER B 1 143 ? 1.683 -28.516 -11.797 1 95.44 143 SER B CA 1
ATOM 2464 C C . SER B 1 143 ? 0.563 -28.938 -12.734 1 95.44 143 SER B C 1
ATOM 2466 O O . SER B 1 143 ? -0.304 -29.734 -12.359 1 95.44 143 SER B O 1
ATOM 2468 N N . THR B 1 144 ? 0.619 -28.453 -13.922 1 93.69 144 THR B N 1
ATOM 2469 C CA . THR B 1 144 ? -0.373 -28.859 -14.906 1 93.69 144 THR B CA 1
ATOM 2470 C C . THR B 1 144 ? -0.18 -30.328 -15.297 1 93.69 144 THR B C 1
ATOM 2472 O O . THR B 1 144 ? 0.95 -30.812 -15.352 1 93.69 144 THR B O 1
ATOM 2475 N N . PRO B 1 145 ? -1.271 -31.031 -15.586 1 87.75 145 PRO B N 1
ATOM 2476 C CA . PRO B 1 145 ? -1.13 -32.406 -16.047 1 87.75 145 PRO B CA 1
ATOM 2477 C C . PRO B 1 145 ? -0.445 -32.5 -17.422 1 87.75 145 PRO B C 1
ATOM 2479 O O . PRO B 1 145 ? 0.298 -33.469 -17.672 1 87.75 145 PRO B O 1
ATOM 2482 N N . ASP B 1 146 ? -0.829 -31.547 -18.297 1 82.88 146 ASP B N 1
ATOM 2483 C CA . ASP B 1 146 ? -0.223 -31.453 -19.625 1 82.88 146 ASP B CA 1
ATOM 2484 C C . ASP B 1 146 ? 0.334 -30.047 -19.859 1 82.88 146 ASP B C 1
ATOM 2486 O O . ASP B 1 146 ? -0.249 -29.062 -19.422 1 82.88 146 ASP B O 1
ATOM 2490 N N . ASP B 1 147 ? 1.485 -29.953 -20.547 1 75.44 147 ASP B N 1
ATOM 2491 C CA . ASP B 1 147 ? 2.156 -28.672 -20.781 1 75.44 147 ASP B CA 1
ATOM 2492 C C . ASP B 1 147 ? 1.296 -27.766 -21.656 1 75.44 147 ASP B C 1
ATOM 2494 O O . ASP B 1 147 ? 1.479 -26.547 -21.641 1 75.44 147 ASP B O 1
ATOM 2498 N N . ALA B 1 148 ? 0.321 -28.406 -22.219 1 76.75 148 ALA B N 1
ATOM 2499 C CA . ALA B 1 148 ? -0.475 -27.641 -23.156 1 76.75 148 ALA B CA 1
ATOM 2500 C C . ALA B 1 148 ? -1.732 -27.078 -22.5 1 76.75 148 ALA B C 1
ATOM 2502 O O . ALA B 1 148 ? -2.494 -26.344 -23.125 1 76.75 148 ALA B O 1
ATOM 2503 N N . ALA B 1 149 ? -1.877 -27.344 -21.312 1 82.69 149 ALA B N 1
ATOM 2504 C CA . ALA B 1 149 ? -3.08 -26.859 -20.641 1 82.69 149 ALA B CA 1
ATOM 2505 C C . ALA B 1 149 ? -3.131 -25.344 -20.625 1 82.69 149 ALA B C 1
ATOM 2507 O O . ALA B 1 149 ? -2.141 -24.688 -20.281 1 82.69 149 ALA B O 1
ATOM 2508 N N . SER B 1 150 ? -4.348 -24.766 -21.016 1 88.88 150 SER B N 1
ATOM 2509 C CA . SER B 1 150 ? -4.469 -23.312 -21.094 1 88.88 150 SER B CA 1
ATOM 2510 C C . SER B 1 150 ? -5.496 -22.797 -20.094 1 88.88 150 SER B C 1
ATOM 2512 O O . SER B 1 150 ? -5.539 -21.594 -19.797 1 88.88 150 SER B O 1
ATOM 2514 N N . THR B 1 151 ? -6.312 -23.766 -19.578 1 93.56 151 THR B N 1
ATOM 2515 C CA . THR B 1 151 ? -7.355 -23.375 -18.641 1 93.56 151 THR B CA 1
ATOM 2516 C C . THR B 1 151 ? -7.215 -24.141 -17.328 1 93.56 151 THR B C 1
ATOM 2518 O O . THR B 1 151 ? -7.082 -25.359 -17.328 1 93.56 151 THR B O 1
ATOM 2521 N N . PHE B 1 152 ? -7.27 -23.438 -16.359 1 96.62 152 PHE B N 1
ATOM 2522 C CA . PHE B 1 152 ? -7.145 -24.047 -15.047 1 96.62 152 PHE B CA 1
ATOM 2523 C C . PHE B 1 152 ? -8.391 -24.859 -14.711 1 96.62 152 PHE B C 1
ATOM 2525 O O . PHE B 1 152 ? -9.516 -24.406 -14.945 1 96.62 152 PHE B O 1
ATOM 2532 N N . ARG B 1 153 ? -8.086 -26 -14.102 1 94.56 153 ARG B N 1
ATOM 2533 C CA . ARG B 1 153 ? -9.148 -26.828 -13.539 1 94.56 153 ARG B CA 1
ATOM 2534 C C . ARG B 1 153 ? -8.883 -27.125 -12.07 1 94.56 153 ARG B C 1
ATOM 2536 O O . ARG B 1 153 ? -7.852 -27.719 -11.734 1 94.56 153 ARG B O 1
ATOM 2543 N N . ARG B 1 154 ? -9.812 -26.875 -11.305 1 95.06 154 ARG B N 1
ATOM 2544 C CA . ARG B 1 154 ? -9.648 -27 -9.859 1 95.06 154 ARG B CA 1
ATOM 2545 C C . ARG B 1 154 ? -9.344 -28.438 -9.453 1 95.06 154 ARG B C 1
ATOM 2547 O O . ARG B 1 154 ? -8.656 -28.672 -8.461 1 95.06 154 ARG B O 1
ATOM 2554 N N . VAL B 1 155 ? -9.789 -29.422 -10.148 1 93.56 155 VAL B N 1
ATOM 2555 C CA . VAL B 1 155 ? -9.625 -30.844 -9.812 1 93.56 155 VAL B CA 1
ATOM 2556 C C . VAL B 1 155 ? -8.141 -31.188 -9.797 1 93.56 155 VAL B C 1
ATOM 2558 O O . VAL B 1 155 ? -7.738 -32.156 -9.156 1 93.56 155 VAL B O 1
ATOM 2561 N N . TRP B 1 156 ? -7.328 -30.391 -10.516 1 94 156 TRP B N 1
ATOM 2562 C CA . TRP B 1 156 ? -5.891 -30.656 -10.539 1 94 156 TRP B CA 1
ATOM 2563 C C . TRP B 1 156 ? -5.305 -30.578 -9.133 1 94 156 TRP B C 1
ATOM 2565 O O . TRP B 1 156 ? -4.359 -31.312 -8.812 1 94 156 TRP B O 1
ATOM 2575 N N . LEU B 1 157 ? -5.871 -29.734 -8.289 1 95.06 157 LEU B N 1
ATOM 2576 C CA . LEU B 1 157 ? -5.352 -29.516 -6.945 1 95.06 157 LEU B CA 1
ATOM 2577 C C . LEU B 1 157 ? -5.504 -30.766 -6.094 1 95.06 157 LEU B C 1
ATOM 2579 O O . LEU B 1 157 ? -4.629 -31.094 -5.285 1 95.06 157 LEU B O 1
ATOM 2583 N N . SER B 1 158 ? -6.551 -31.516 -6.25 1 92.44 158 SER B N 1
ATOM 2584 C CA . SER B 1 158 ? -6.816 -32.719 -5.457 1 92.44 158 SER B CA 1
ATOM 2585 C C . SER B 1 158 ? -6.117 -33.938 -6.047 1 92.44 158 SER B C 1
ATOM 2587 O O . SER B 1 158 ? -5.742 -34.844 -5.316 1 92.44 158 SER B O 1
ATOM 2589 N N . GLN B 1 159 ? -5.969 -33.969 -7.355 1 91 159 GLN B N 1
ATOM 2590 C CA . GLN B 1 159 ? -5.379 -35.125 -8.031 1 91 159 GLN B CA 1
ATOM 2591 C C . GLN B 1 159 ? -3.857 -35.031 -8.055 1 91 159 GLN B C 1
ATOM 2593 O O . GLN B 1 159 ? -3.166 -36.031 -8.148 1 91 159 GLN B O 1
ATOM 2598 N N . GLY B 1 160 ? -3.422 -33.75 -8.016 1 90.19 160 GLY B N 1
ATOM 2599 C CA . GLY B 1 160 ? -1.987 -33.5 -8.016 1 90.19 160 GLY B CA 1
ATOM 2600 C C . GLY B 1 160 ? -1.44 -33.156 -6.645 1 90.19 160 GLY B C 1
ATOM 2601 O O . GLY B 1 160 ? -2.059 -33.469 -5.625 1 90.19 160 GLY B O 1
ATOM 2602 N N . ASP B 1 161 ? -0.149 -32.656 -6.676 1 92.56 161 ASP B N 1
ATOM 2603 C CA . ASP B 1 161 ? 0.502 -32.219 -5.449 1 92.56 161 ASP B CA 1
ATOM 2604 C C . ASP B 1 161 ? 0.279 -30.719 -5.223 1 92.56 161 ASP B C 1
ATOM 2606 O O . ASP B 1 161 ? 1.22 -29.922 -5.301 1 92.56 161 ASP B O 1
ATOM 2610 N N . GLY B 1 162 ? -0.965 -30.422 -4.988 1 96 162 GLY B N 1
ATOM 2611 C CA . GLY B 1 162 ? -1.312 -29.016 -4.781 1 96 162 GLY B CA 1
ATOM 2612 C C . GLY B 1 162 ? -0.57 -28.391 -3.615 1 96 162 GLY B C 1
ATOM 2613 O O . GLY B 1 162 ? -0.364 -29.031 -2.584 1 96 162 GLY B O 1
ATOM 2614 N N . ARG B 1 163 ? -0.151 -27.125 -3.775 1 97.25 163 ARG B N 1
ATOM 2615 C CA . ARG B 1 163 ? 0.512 -26.344 -2.734 1 97.25 163 ARG B CA 1
ATOM 2616 C C . ARG B 1 163 ? -0.282 -25.094 -2.402 1 97.25 163 ARG B C 1
ATOM 2618 O O . ARG B 1 163 ? -1.175 -24.688 -3.156 1 97.25 163 ARG B O 1
ATOM 2625 N N . ARG B 1 164 ? 0.014 -24.578 -1.174 1 97.19 164 ARG B N 1
ATOM 2626 C CA . ARG B 1 164 ? -0.74 -23.422 -0.722 1 97.19 164 ARG B CA 1
ATOM 2627 C C . ARG B 1 164 ? 0.17 -22.422 -0.017 1 97.19 164 ARG B C 1
ATOM 2629 O O . ARG B 1 164 ? 1.149 -22.812 0.624 1 97.19 164 ARG B O 1
ATOM 2636 N N . LYS B 1 165 ? -0.114 -21.188 -0.226 1 98.06 165 LYS B N 1
ATOM 2637 C CA . LYS B 1 165 ? 0.524 -20.094 0.482 1 98.06 165 LYS B CA 1
ATOM 2638 C C . LYS B 1 165 ? -0.497 -19.016 0.869 1 98.06 165 LYS B C 1
ATOM 2640 O O . LYS B 1 165 ? -1.389 -18.688 0.083 1 98.06 165 LYS B O 1
ATOM 2645 N N . ASN B 1 166 ? -0.378 -18.531 2.078 1 98.81 166 ASN B N 1
ATOM 2646 C CA . ASN B 1 166 ? -1.242 -17.453 2.525 1 98.81 166 ASN B CA 1
ATOM 2647 C C . ASN B 1 166 ? -0.537 -16.094 2.432 1 98.81 166 ASN B C 1
ATOM 2649 O O . ASN B 1 166 ? 0.567 -15.938 2.953 1 98.81 166 ASN B O 1
ATOM 2653 N N . LEU B 1 167 ? -1.145 -15.195 1.717 1 98.75 167 LEU B N 1
ATOM 2654 C CA . LEU B 1 167 ? -0.733 -13.797 1.775 1 98.75 167 LEU B CA 1
ATOM 2655 C C . LEU B 1 167 ? -1.615 -13.016 2.738 1 98.75 167 LEU B C 1
ATOM 2657 O O . LEU B 1 167 ? -2.812 -12.852 2.498 1 98.75 167 LEU B O 1
ATOM 2661 N N . VAL B 1 168 ? -0.974 -12.523 3.75 1 98.88 168 VAL B N 1
ATOM 2662 C CA . VAL B 1 168 ? -1.74 -11.75 4.723 1 98.88 168 VAL B CA 1
ATOM 2663 C C . VAL B 1 168 ? -1.995 -10.344 4.176 1 98.88 168 VAL B C 1
ATOM 2665 O O . VAL B 1 168 ? -1.093 -9.711 3.619 1 98.88 168 VAL B O 1
ATOM 2668 N N . ILE B 1 169 ? -3.219 -9.922 4.289 1 98.88 169 ILE B N 1
ATOM 2669 C CA . ILE B 1 169 ? -3.582 -8.562 3.904 1 98.88 169 ILE B CA 1
ATOM 2670 C C . ILE B 1 169 ? -3.738 -7.695 5.152 1 98.88 169 ILE B C 1
ATOM 2672 O O . ILE B 1 169 ? -4.598 -7.961 5.996 1 98.88 169 ILE B O 1
ATOM 2676 N N . LYS B 1 170 ? -2.908 -6.625 5.227 1 98.5 170 LYS B N 1
ATOM 2677 C CA . LYS B 1 170 ? -2.93 -5.727 6.379 1 98.5 170 LYS B CA 1
ATOM 2678 C C . LYS B 1 170 ? -3.457 -4.348 5.992 1 98.5 170 LYS B C 1
ATOM 2680 O O . LYS B 1 170 ? -3.268 -3.902 4.855 1 98.5 170 LYS B O 1
ATOM 2685 N N . TYR B 1 171 ? -4.043 -3.758 6.938 1 98.31 171 TYR B N 1
ATOM 2686 C CA . TYR B 1 171 ? -4.594 -2.418 6.773 1 98.31 171 TYR B CA 1
ATOM 2687 C C . TYR B 1 171 ? -3.877 -1.42 7.676 1 98.31 171 TYR B C 1
ATOM 2689 O O . TYR B 1 171 ? -4.07 -1.427 8.891 1 98.31 171 TYR B O 1
ATOM 2697 N N . ASN B 1 172 ? -3.127 -0.6 7.012 1 97.69 172 ASN B N 1
ATOM 2698 C CA . ASN B 1 172 ? -2.287 0.377 7.699 1 97.69 172 ASN B CA 1
ATOM 2699 C C . ASN B 1 172 ? -3.066 1.646 8.031 1 97.69 172 ASN B C 1
ATOM 2701 O O . ASN B 1 172 ? -3.414 2.422 7.141 1 97.69 172 ASN B O 1
ATOM 2705 N N . ILE B 1 173 ? -3.287 1.922 9.352 1 93.75 173 ILE B N 1
ATOM 2706 C CA . ILE B 1 173 ? -4.117 3.041 9.781 1 93.75 173 ILE B CA 1
ATOM 2707 C C . ILE B 1 173 ? -3.23 4.191 10.25 1 93.75 173 ILE B C 1
ATOM 2709 O O . ILE B 1 173 ? -2.166 3.967 10.836 1 93.75 173 ILE B O 1
#

InterPro domains:
  IPR000535 Major sperm protein (MSP) domain [PF00635] (58-157)
  IPR000535 Major sperm protein (MSP) domain [PS50202] (57-173)
  IPR008962 PapD-like superfamily [SSF49354] (54-171)
  IPR013783 Immunoglobulin-like fold [G3DSA:2.60.40.10] (51-173)
  IPR051155 Nematode Major Sperm [PTHR22920] (50-172)

Organism: Panagrellus redivivus (NCBI:txid6233)

Secondary structure (DSSP, 8-state):
--------------------------------------------------SSPPP--EEEESSSEEEEESP-SS-EEEEEEEEE-SSS-EEEEEEES-TTTEEEES-EEEE-TT-EEEEEEEE------SSPPPEEEEEEEEE-SSTT--S--THHHHHTT-EEEEEEEEEE-/--------------------------------------------------SSPPP--EEEESSSEEEEESP-SS-EEEEEEEEE-SSS-EEEEEEES-TTTEEEES-EEEE-TT-EEEEEEEE------SSPPPEEEEEEEEE-SSTT--S--THHHHHTT-EEEEEEEEEE-

Radius of gyration: 46.5 Å; Cα contacts (8 Å, |Δi|>4): 653; chains: 2; bounding box: 73×168×106 Å

Foldseek 3Di:
DCPDDDCPPPPDDDCPDDDDDDPDDDPPDDDDDDPPPDPPPPPPPPPVPLLFDAFADKAKVVHAAAEDEDDQQAKDKDKMKIWAQDQAKKKKAKDKPCCPFKDKPPGIWMDGHGGMDIMMMMGHRDDDDPDDDKIKIKMKMGGDSDRPDTGDDPVRLVSTVMDIGIYIYYYHD/DCPCPDDPPPPPPDDPDPPPDPDDPPVPPPDDPPPDPDPPPPPPPPPVPLLFDFFADKAKVVHAAAEDEDDQQAKDKDKMKIWAQDQAKKKKAKDKPDPPFKDKPPGIWMAGHGGMDIMMMMGHRDDDDPDDDKIKIKMKMGGDSDRPDTGDDPVRLVSTVMDIGIYIYYYHD

Nearest PDB structures (foldseek):
  1msp-assembly1_A  TM=9.237E-01  e=4.679E-15  Ascaris suum
  2bvu-assembly3_C  TM=9.247E-01  e=1.891E-14  Ascaris suum
  2msp-assembly1_A  TM=9.235E-01  e=2.364E-14  Ascaris suum
  1grw-assembly2_B  TM=9.257E-01  e=3.305E-14  Caenorhabditis elegans
  1z9l-assembly1_A  TM=8.842E-01  e=4.342E-09  Rattus norvegicus

Sequence (346 aa):
MSAERRGLSISCVAGNNYSSRLHRFDAVWATPKKRATAPPMVSTFSTVARKYPPTGMVETIPRLQIIFNGPFDVKQYCKVKLVNTSGRGIGWTFKPTNIKRVTVTPESGVLGPNESILIVVGCEAFRVGKDVRSDVLIFEWVSTPDDAASTFRRVWLSQGDGRRKNLVIKYNIMSAERRGLSISCVAGNNYSSRLHRFDAVWATPKKRATAPPMVSTFSTVARKYPPTGMVETIPRLQIIFNGPFDVKQYCKVKLVNTSGRGIGWTFKPTNIKRVTVTPESGVLGPNESILIVVGCEAFRVGKDVRSDVLIFEWVSTPDDAASTFRRVWLSQGDGRRKNLVIKYNI

Solvent-accessible surface area (backbone atoms only — not comparable to full-atom values): 20689 Å² total; per-residue (Å²): 136,81,77,80,76,83,77,72,83,76,77,72,77,78,78,74,73,85,79,80,84,76,77,84,73,85,61,87,68,77,84,73,81,78,78,79,74,73,76,80,76,75,73,72,72,68,72,72,67,69,81,37,53,82,46,65,54,70,46,51,26,28,60,52,52,46,62,47,59,17,63,42,82,51,69,44,76,47,57,34,36,39,33,31,72,20,95,51,30,32,28,39,39,55,47,53,75,41,68,86,42,37,46,61,42,71,39,57,38,52,43,50,52,65,33,67,50,75,30,38,39,31,38,46,49,56,85,83,59,96,73,78,78,64,47,39,37,39,35,35,37,19,33,42,78,47,84,77,61,75,68,57,57,76,65,46,43,77,71,32,54,45,45,76,47,70,30,38,34,41,75,42,88,137,81,82,76,78,75,79,79,73,76,72,79,80,72,86,79,78,82,74,76,78,74,78,79,79,72,75,72,82,70,76,79,71,81,71,78,74,70,74,78,74,72,73,70,70,69,66,74,64,68,80,35,51,80,44,65,54,69,46,49,28,28,61,51,53,46,63,44,60,16,64,42,82,51,69,44,75,48,58,33,38,38,33,31,72,22,92,48,30,31,27,39,39,54,47,54,75,42,68,86,42,39,46,60,43,70,40,59,38,49,41,48,53,67,32,67,50,74,28,39,38,33,38,47,50,55,84,83,60,98,72,77,75,66,48,41,37,37,36,36,37,19,32,40,75,49,85,76,62,73,69,57,57,76,67,46,44,76,73,33,54,46,45,76,47,68,30,39,34,40,76,42,87

pLDDT: mean 75.95, std 31.36, range [15.99, 98.88]